Protein AF-A0A2S6HU72-F1 (afdb_monomer_lite)

pLDDT: mean 83.45, std 20.16, range [29.08, 98.81]

Radius of gyration: 20.87 Å; chains: 1; bounding box: 60×44×61 Å

Organism: NCBI:txid384636

InterPro domains:
  IPR008258 Transglycosylase SLT domain 1 [PF01464] (114-164)
  IPR023346 Lysozyme-like domain superfamily [SSF53955] (95-165)

Secondary structure (DSSP, 8-state):
----------------PEEE--SSEEE--TTS-PEEE-TTEE--EEEEEEEEEPTT--SEEEEEEETTTEEEEEEGGGEEEPPPP-SS---SS-GGGSTT--HHHHHHHHHHHHHHT--HHHHHHHHHHHHTT-TTPBPTTS-S-BTTTTB-HHHHHHTTS-HHHHHHS-HHHHHHHHHHHHGGGBTTB-SHHHHHHHHH-GGGTT--TT-EEEETTSHHHHHHGGG-SS-SSEEEHHHHHHHHHGGGGGG-

Structure (mmCIF, N/CA/C/O backbone):
data_AF-A0A2S6HU72-F1
#
_entry.id   AF-A0A2S6HU72-F1
#
loop_
_atom_site.group_PDB
_atom_site.id
_atom_site.type_symbol
_atom_site.label_atom_id
_atom_site.label_alt_id
_atom_site.label_comp_id
_atom_site.label_asym_id
_atom_site.label_entity_id
_atom_site.label_seq_id
_atom_site.pdbx_PDB_ins_code
_atom_site.Cartn_x
_atom_site.Cartn_y
_atom_site.Cartn_z
_atom_site.occupancy
_atom_site.B_iso_or_equiv
_atom_site.auth_seq_id
_atom_site.auth_comp_id
_atom_site.auth_asym_id
_atom_site.auth_atom_id
_atom_site.pdbx_PDB_model_num
ATOM 1 N N . MET A 1 1 ? 42.369 -4.720 -34.434 1.00 34.03 1 MET A N 1
ATOM 2 C CA . MET A 1 1 ? 41.999 -3.299 -34.530 1.00 34.03 1 MET A CA 1
ATOM 3 C C . MET A 1 1 ? 40.647 -3.154 -33.878 1.00 34.03 1 MET A C 1
ATOM 5 O O . MET A 1 1 ? 39.729 -3.876 -34.246 1.00 34.03 1 MET A O 1
ATOM 9 N N . ALA A 1 2 ? 40.613 -2.351 -32.820 1.00 37.81 2 ALA A N 1
ATOM 10 C CA . ALA A 1 2 ? 39.384 -1.779 -32.304 1.00 37.81 2 ALA A CA 1
ATOM 11 C C . ALA A 1 2 ? 38.791 -0.814 -33.350 1.00 37.81 2 ALA A C 1
ATOM 13 O O . ALA A 1 2 ? 39.457 -0.522 -34.343 1.00 37.81 2 ALA A O 1
ATOM 14 N N . ASP A 1 3 ? 37.579 -0.349 -33.054 1.00 31.66 3 ASP A N 1
ATOM 15 C CA . ASP A 1 3 ? 36.864 0.781 -33.667 1.00 31.66 3 ASP A CA 1
ATOM 16 C C . ASP A 1 3 ? 35.799 0.399 -34.706 1.00 31.66 3 ASP A C 1
ATOM 18 O O . ASP A 1 3 ? 36.066 0.110 -35.867 1.00 31.66 3 ASP A O 1
ATOM 22 N N . ASP A 1 4 ? 34.553 0.301 -34.228 1.00 29.08 4 ASP A N 1
ATOM 23 C CA . ASP A 1 4 ? 33.589 1.403 -34.385 1.00 29.08 4 ASP A CA 1
ATOM 24 C C . ASP A 1 4 ? 32.272 1.042 -33.673 1.00 29.08 4 ASP A C 1
ATOM 26 O O . ASP A 1 4 ? 31.300 0.566 -34.266 1.00 29.08 4 ASP A O 1
ATOM 30 N N . ILE A 1 5 ? 32.224 1.265 -32.355 1.00 32.22 5 ILE A N 1
ATOM 31 C CA . ILE A 1 5 ? 30.944 1.379 -31.649 1.00 32.22 5 ILE A CA 1
ATOM 32 C C . ILE A 1 5 ? 30.496 2.820 -31.864 1.00 32.22 5 ILE A C 1
ATOM 34 O O . ILE A 1 5 ? 30.932 3.725 -31.160 1.00 32.22 5 ILE A O 1
ATOM 38 N N . LYS A 1 6 ? 29.649 3.035 -32.873 1.00 32.72 6 LYS A N 1
ATOM 39 C CA . LYS A 1 6 ? 28.929 4.299 -33.020 1.00 32.72 6 LYS A CA 1
ATOM 40 C C . LYS A 1 6 ? 28.108 4.538 -31.757 1.00 32.72 6 LYS A C 1
ATOM 42 O O . LYS A 1 6 ? 27.210 3.751 -31.453 1.00 32.72 6 LYS A O 1
ATOM 47 N N . ASP A 1 7 ? 28.430 5.627 -31.066 1.00 34.69 7 ASP A N 1
ATOM 48 C CA . ASP A 1 7 ? 27.612 6.246 -30.029 1.00 34.69 7 ASP A CA 1
ATOM 49 C C . ASP A 1 7 ? 26.167 6.347 -30.517 1.00 34.69 7 ASP A C 1
ATOM 51 O O . ASP A 1 7 ? 25.827 7.151 -31.389 1.00 34.69 7 ASP A O 1
ATOM 55 N N . TYR A 1 8 ? 25.304 5.497 -29.968 1.00 33.56 8 TYR A N 1
ATOM 56 C CA . TYR A 1 8 ? 23.875 5.626 -30.179 1.00 33.56 8 TYR A CA 1
ATOM 57 C C . TYR A 1 8 ? 23.366 6.639 -29.157 1.00 33.56 8 TYR A C 1
ATOM 59 O O . TYR A 1 8 ? 23.117 6.299 -28.000 1.00 33.56 8 TYR A O 1
ATOM 67 N N . GLN A 1 9 ? 23.262 7.901 -29.581 1.00 29.53 9 GLN A N 1
ATOM 68 C CA . GLN A 1 9 ? 22.589 8.937 -28.806 1.00 29.53 9 GLN A CA 1
ATOM 69 C C . GLN A 1 9 ? 21.163 8.473 -28.480 1.00 29.53 9 GLN A C 1
ATOM 71 O O . GLN A 1 9 ? 20.347 8.219 -29.368 1.00 29.53 9 GLN A O 1
ATOM 76 N N . MET A 1 10 ? 20.902 8.309 -27.183 1.00 33.44 10 MET A N 1
ATOM 77 C CA . MET A 1 10 ? 19.608 7.935 -26.620 1.00 33.44 10 MET A CA 1
ATOM 78 C C . MET A 1 10 ? 18.594 9.042 -26.910 1.00 33.44 10 MET A C 1
ATOM 80 O O . MET A 1 10 ? 18.654 10.109 -26.311 1.00 33.44 10 MET A O 1
ATOM 84 N N . SER A 1 11 ? 17.666 8.787 -27.831 1.00 34.78 11 SER A N 1
ATOM 85 C CA . SER A 1 11 ? 16.526 9.666 -28.076 1.00 34.78 11 SER A CA 1
ATOM 86 C C . SER A 1 11 ? 15.474 9.508 -26.974 1.00 34.78 11 SER A C 1
ATOM 88 O O . SER A 1 11 ? 15.052 8.390 -26.671 1.00 34.78 11 SER A O 1
ATOM 90 N N . ASP A 1 12 ? 15.042 10.646 -26.441 1.00 35.06 12 ASP A N 1
ATOM 91 C CA . ASP A 1 12 ? 14.053 10.876 -25.387 1.00 35.06 12 ASP A CA 1
ATOM 92 C C . ASP A 1 12 ? 12.671 10.236 -25.633 1.00 35.06 12 ASP A C 1
ATOM 94 O O . ASP A 1 12 ? 11.747 10.879 -26.133 1.00 35.06 12 ASP A O 1
ATOM 98 N N . ALA A 1 13 ? 12.482 8.978 -25.228 1.00 32.84 13 ALA A N 1
ATOM 99 C CA . ALA A 1 13 ? 11.163 8.348 -25.206 1.00 32.84 13 ALA A CA 1
ATOM 100 C C . ALA A 1 13 ? 10.926 7.594 -23.889 1.00 32.84 13 ALA A C 1
ATOM 102 O O . ALA A 1 13 ? 11.557 6.583 -23.598 1.00 32.84 13 ALA A O 1
ATOM 103 N N . ILE A 1 14 ? 10.013 8.176 -23.109 1.00 35.16 14 ILE A N 1
ATOM 104 C CA . ILE A 1 14 ? 9.272 7.700 -21.932 1.00 35.16 14 ILE A CA 1
ATOM 105 C C . ILE A 1 14 ? 9.538 6.228 -21.561 1.00 35.16 14 ILE A C 1
ATOM 107 O O . ILE A 1 14 ? 9.173 5.287 -22.263 1.00 35.16 14 ILE A O 1
ATOM 111 N N . TRP A 1 15 ? 10.191 6.074 -20.412 1.00 41.81 15 TRP A N 1
ATOM 112 C CA . TRP A 1 15 ? 10.820 4.856 -19.919 1.00 41.81 15 TRP A CA 1
ATOM 113 C C . TRP A 1 15 ? 9.821 3.918 -19.230 1.00 41.81 15 TRP A C 1
ATOM 115 O O . TRP A 1 15 ? 9.322 4.234 -18.151 1.00 41.81 15 TRP A O 1
ATOM 125 N N . ASN A 1 16 ? 9.583 2.730 -19.794 1.00 38.28 16 ASN A N 1
ATOM 126 C CA . ASN A 1 16 ? 8.860 1.672 -19.086 1.00 38.28 16 ASN A CA 1
ATOM 127 C C . ASN A 1 16 ? 9.786 1.023 -18.051 1.00 38.28 16 ASN A C 1
ATOM 129 O O . ASN A 1 16 ? 10.754 0.342 -18.385 1.00 38.28 16 ASN A O 1
ATOM 133 N N . LEU A 1 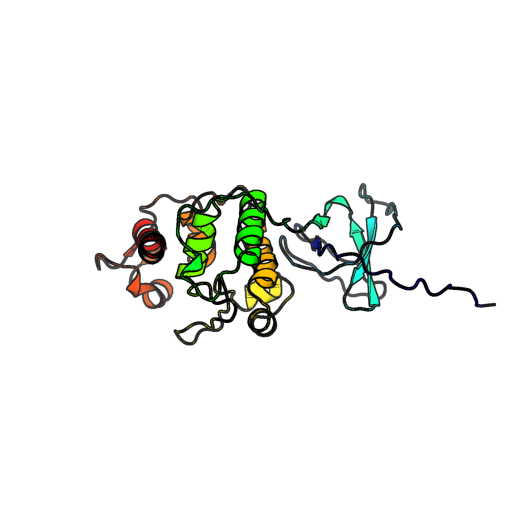17 ? 9.481 1.267 -16.781 1.00 42.44 17 LEU A N 1
ATOM 134 C CA . LEU A 1 17 ? 10.031 0.547 -15.643 1.00 42.44 17 LEU A CA 1
ATOM 135 C C . LEU A 1 17 ? 9.343 -0.832 -15.586 1.00 42.44 17 LEU A C 1
ATOM 137 O O . LEU A 1 17 ? 8.120 -0.911 -15.537 1.00 42.44 17 LEU A O 1
ATOM 141 N N . TYR A 1 18 ? 10.125 -1.911 -15.655 1.00 45.81 18 TYR A N 1
ATOM 142 C CA . TYR A 1 18 ? 9.627 -3.286 -15.549 1.00 45.81 18 TYR A CA 1
ATOM 143 C C . TYR A 1 18 ? 9.791 -3.795 -14.120 1.00 45.81 18 TYR A C 1
ATOM 145 O O . TYR A 1 18 ? 10.759 -3.461 -13.434 1.00 45.81 18 TYR A O 1
ATOM 153 N N . ILE A 1 19 ? 8.857 -4.624 -13.670 1.00 47.56 19 ILE A N 1
ATOM 154 C CA . ILE A 1 19 ? 8.984 -5.338 -12.399 1.00 47.56 19 ILE A CA 1
ATOM 155 C C . ILE A 1 19 ? 9.545 -6.718 -12.693 1.00 47.56 19 ILE A C 1
ATOM 157 O O . ILE A 1 19 ? 9.064 -7.427 -13.576 1.00 47.56 19 ILE A O 1
ATOM 161 N N . TYR A 1 20 ? 10.5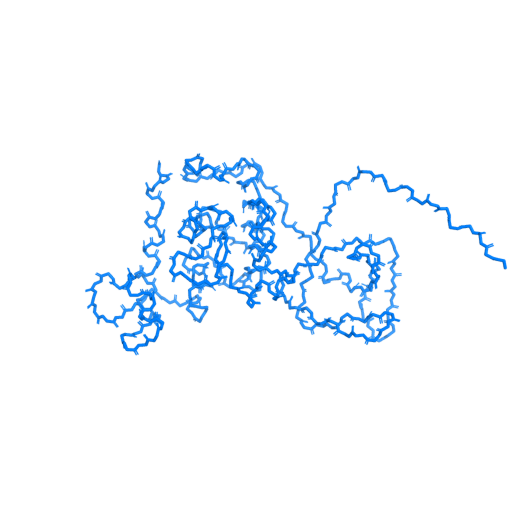73 -7.098 -11.933 1.00 51.47 20 TYR A N 1
ATOM 162 C CA . TYR A 1 20 ? 11.087 -8.456 -11.948 1.00 51.47 20 TYR A CA 1
ATOM 163 C C . TYR A 1 20 ? 10.212 -9.295 -11.025 1.00 51.47 20 TYR A C 1
ATOM 165 O O . TYR A 1 20 ? 10.306 -9.238 -9.797 1.00 51.47 20 TYR A O 1
ATOM 173 N N . ILE A 1 21 ? 9.315 -10.063 -11.623 1.00 46.28 21 ILE A N 1
ATOM 174 C CA . ILE A 1 21 ? 8.363 -10.878 -10.888 1.00 46.28 21 ILE A CA 1
ATOM 175 C C . ILE A 1 21 ? 8.814 -12.323 -11.022 1.00 46.28 21 ILE A C 1
ATOM 177 O O . ILE A 1 21 ? 8.411 -13.021 -11.943 1.00 46.28 21 ILE A O 1
ATOM 181 N N . MET A 1 22 ? 9.640 -12.788 -10.083 1.00 48.47 22 MET A N 1
ATOM 182 C CA . MET A 1 22 ? 9.996 -14.205 -10.018 1.00 48.47 22 MET A CA 1
ATOM 183 C C . MET A 1 22 ? 9.575 -14.870 -8.724 1.00 48.47 22 MET A C 1
ATOM 185 O O . MET A 1 22 ? 9.871 -14.406 -7.626 1.00 48.47 22 MET A O 1
ATOM 189 N N . GLU A 1 23 ? 9.011 -16.066 -8.862 1.00 40.22 23 GLU A N 1
ATOM 190 C CA . GLU A 1 23 ? 9.332 -17.130 -7.922 1.00 40.22 23 GLU A CA 1
ATOM 191 C C . GLU A 1 23 ? 10.831 -17.435 -8.051 1.00 40.22 23 GLU A C 1
ATOM 193 O O . GLU A 1 23 ? 11.278 -18.042 -9.019 1.00 40.22 23 GLU A O 1
ATOM 198 N N . LYS A 1 24 ? 11.613 -16.917 -7.097 1.00 36.47 24 LYS A N 1
ATOM 199 C CA . LYS A 1 24 ? 12.968 -17.341 -6.707 1.00 36.47 24 LYS A CA 1
ATOM 200 C C . LYS A 1 24 ? 13.828 -17.928 -7.850 1.00 36.47 24 LYS A C 1
ATOM 202 O O . LYS A 1 24 ? 14.045 -19.135 -7.894 1.00 36.47 24 LYS A O 1
ATOM 207 N N . ARG A 1 25 ? 14.378 -17.094 -8.746 1.00 47.69 25 ARG A N 1
ATOM 208 C CA . ARG A 1 25 ? 15.473 -17.514 -9.653 1.00 47.69 25 ARG A CA 1
ATOM 209 C C . ARG A 1 25 ? 16.573 -16.465 -9.787 1.00 47.69 25 ARG A C 1
ATOM 211 O O . ARG A 1 25 ? 16.334 -15.263 -9.661 1.00 47.69 25 ARG A O 1
ATOM 218 N N . GLU A 1 26 ? 17.779 -16.985 -9.993 1.00 47.03 26 GLU A N 1
ATOM 219 C CA . GLU A 1 26 ? 19.070 -16.302 -9.937 1.00 47.03 26 GLU A CA 1
ATOM 220 C C . GLU A 1 26 ? 19.334 -15.441 -11.181 1.00 47.03 26 GLU A C 1
ATOM 222 O O . GLU A 1 26 ? 19.202 -15.915 -12.308 1.00 47.03 26 GLU A O 1
ATOM 227 N N . LEU A 1 27 ? 19.784 -14.196 -10.991 1.00 49.97 27 LEU A N 1
ATOM 228 C CA . LEU A 1 27 ? 20.460 -13.455 -12.058 1.00 49.97 27 LEU A CA 1
ATOM 229 C C . LEU A 1 27 ? 21.942 -13.840 -12.095 1.00 49.97 27 LEU A C 1
ATOM 231 O O . LEU A 1 27 ? 22.668 -13.580 -11.134 1.00 49.97 27 LEU A O 1
ATOM 235 N N . THR A 1 28 ? 22.427 -14.374 -13.216 1.00 42.44 28 THR A N 1
ATOM 236 C CA . THR A 1 28 ? 23.865 -14.594 -13.429 1.00 42.44 28 THR A CA 1
ATOM 237 C C . THR A 1 28 ? 24.541 -13.307 -13.911 1.00 42.44 28 THR A C 1
ATOM 239 O O . THR A 1 28 ? 24.290 -12.841 -15.026 1.00 42.44 28 THR A O 1
ATOM 242 N N . LYS A 1 29 ? 25.431 -12.729 -13.094 1.00 43.81 29 LYS A N 1
ATOM 243 C CA . LYS A 1 29 ? 26.343 -11.652 -13.524 1.00 43.81 29 LYS A CA 1
ATOM 244 C C . LYS A 1 29 ? 27.476 -12.213 -14.385 1.00 43.81 29 LYS A C 1
ATOM 246 O O . LYS A 1 29 ? 27.969 -13.303 -14.122 1.00 43.81 29 LYS A O 1
ATOM 251 N N . LYS A 1 30 ? 28.027 -11.386 -15.283 1.00 38.72 30 LYS A N 1
ATOM 252 C CA . LYS A 1 30 ? 29.302 -11.653 -15.986 1.00 38.72 30 LYS A CA 1
ATOM 253 C C . LYS A 1 30 ? 30.534 -11.713 -15.047 1.00 38.72 30 LYS A C 1
ATOM 255 O O . LYS A 1 30 ? 31.635 -11.852 -15.545 1.00 38.72 30 LYS A O 1
ATOM 260 N N . ASN A 1 31 ? 30.360 -11.615 -13.719 1.00 36.72 31 ASN A N 1
ATOM 261 C CA . ASN A 1 31 ? 31.400 -11.724 -12.681 1.00 36.72 31 ASN A CA 1
ATOM 262 C C . ASN A 1 31 ? 30.802 -12.190 -11.322 1.00 36.72 31 ASN A C 1
ATOM 264 O O . ASN A 1 31 ? 30.728 -11.418 -10.367 1.00 36.72 31 ASN A O 1
ATOM 268 N N . ASN A 1 32 ? 30.327 -13.441 -11.255 1.00 40.59 32 ASN A N 1
ATOM 269 C CA . ASN A 1 32 ? 30.131 -14.255 -10.035 1.00 40.59 32 ASN A CA 1
ATOM 270 C C . ASN A 1 32 ? 29.538 -13.589 -8.769 1.00 40.59 32 ASN A C 1
ATOM 272 O O . ASN A 1 32 ? 30.148 -13.633 -7.703 1.00 40.59 32 ASN A O 1
ATOM 276 N N . ARG A 1 33 ? 28.298 -13.076 -8.837 1.00 43.44 33 ARG A N 1
ATOM 277 C CA . ARG A 1 33 ? 27.365 -13.061 -7.683 1.00 43.44 33 ARG A CA 1
ATOM 278 C C . ARG A 1 33 ? 25.923 -13.211 -8.175 1.00 43.44 33 ARG A C 1
ATOM 280 O O . ARG A 1 33 ? 25.436 -12.318 -8.870 1.00 43.44 33 ARG A O 1
ATOM 287 N N . ASN A 1 34 ? 25.263 -14.305 -7.798 1.00 49.72 34 ASN A N 1
ATOM 288 C CA . ASN A 1 34 ? 23.837 -14.527 -8.041 1.00 49.72 34 ASN A CA 1
ATOM 289 C C . ASN A 1 34 ? 23.030 -13.606 -7.115 1.00 49.72 34 ASN A C 1
ATOM 291 O O . ASN A 1 34 ? 23.130 -13.726 -5.896 1.00 49.72 34 ASN A O 1
ATOM 295 N N . LYS A 1 35 ? 22.252 -12.667 -7.670 1.00 53.81 35 LYS A N 1
ATOM 296 C CA . LYS A 1 35 ? 21.242 -11.925 -6.893 1.00 53.81 35 LYS A CA 1
ATOM 297 C C . LYS A 1 35 ? 19.896 -12.603 -7.128 1.00 53.81 35 LYS A C 1
ATOM 299 O O . LYS A 1 35 ? 19.476 -12.750 -8.275 1.00 53.81 35 LYS A O 1
ATOM 304 N N . VAL A 1 36 ? 19.265 -13.061 -6.051 1.00 55.16 36 VAL A N 1
ATOM 305 C CA . VAL A 1 36 ? 17.919 -13.642 -6.074 1.00 55.16 36 VAL A CA 1
ATOM 306 C C . VAL A 1 36 ? 16.946 -12.530 -5.720 1.00 55.16 36 VAL A C 1
ATOM 308 O O . VAL A 1 36 ? 17.078 -11.912 -4.668 1.00 55.16 36 VAL A O 1
ATOM 311 N N . PHE A 1 37 ? 15.988 -12.273 -6.600 1.00 60.28 37 PHE A N 1
ATOM 312 C CA . PHE A 1 37 ? 14.889 -11.354 -6.329 1.00 60.28 37 PHE A CA 1
ATOM 313 C C . PHE A 1 37 ? 13.621 -12.149 -6.038 1.00 60.28 37 PHE A C 1
ATOM 315 O O . PHE A 1 37 ? 13.432 -13.252 -6.564 1.00 60.28 37 PHE A O 1
ATOM 322 N N . ILE A 1 38 ? 12.767 -11.584 -5.190 1.00 66.00 38 ILE A N 1
ATOM 323 C CA . ILE A 1 38 ? 11.465 -12.161 -4.874 1.00 66.00 38 ILE A CA 1
ATOM 324 C C . ILE A 1 38 ? 10.383 -11.629 -5.819 1.00 66.00 38 ILE A C 1
ATOM 326 O O . ILE A 1 38 ? 10.572 -10.634 -6.523 1.00 66.00 38 ILE A O 1
ATOM 330 N N . LYS A 1 39 ? 9.218 -12.277 -5.806 1.00 73.69 39 LYS A N 1
ATOM 331 C CA . LYS A 1 39 ? 8.043 -11.843 -6.560 1.00 73.69 39 LYS A CA 1
ATOM 332 C C . LYS A 1 39 ? 7.657 -10.426 -6.120 1.00 73.69 39 LYS A C 1
ATOM 334 O O . LYS A 1 39 ? 7.482 -10.197 -4.928 1.00 73.69 39 LYS A O 1
ATOM 339 N N . GLY A 1 40 ? 7.509 -9.508 -7.076 1.00 74.31 40 GLY A N 1
ATOM 340 C CA . GLY A 1 40 ? 7.143 -8.110 -6.817 1.00 74.31 40 GLY A CA 1
ATOM 341 C C . GLY A 1 40 ? 8.322 -7.147 -6.634 1.00 74.31 40 GLY A C 1
ATOM 342 O O . GLY A 1 40 ? 8.092 -5.947 -6.509 1.00 74.31 40 GLY A O 1
ATOM 343 N N . ALA A 1 41 ? 9.569 -7.633 -6.653 1.00 78.50 41 ALA A N 1
ATOM 344 C CA . ALA A 1 41 ? 10.742 -6.769 -6.575 1.00 78.50 41 ALA A CA 1
ATOM 345 C C . ALA A 1 41 ? 10.839 -5.819 -7.781 1.00 78.50 41 ALA A C 1
ATOM 347 O O . ALA A 1 41 ? 10.706 -6.228 -8.939 1.00 78.50 41 ALA A O 1
ATOM 348 N N . ILE A 1 42 ? 11.124 -4.542 -7.518 1.00 77.12 42 ILE A N 1
ATOM 349 C CA . ILE A 1 42 ? 11.237 -3.524 -8.562 1.00 77.12 42 ILE A CA 1
ATOM 350 C C . ILE A 1 42 ? 12.700 -3.426 -9.002 1.00 77.12 42 ILE A C 1
ATOM 352 O O . ILE A 1 42 ? 13.576 -3.032 -8.229 1.00 77.12 42 ILE A O 1
ATOM 356 N N . VAL A 1 43 ? 12.985 -3.750 -10.263 1.00 72.56 43 VAL A N 1
ATOM 357 C CA . VAL A 1 43 ? 14.314 -3.541 -10.851 1.00 72.56 43 VAL A CA 1
ATOM 358 C C . VAL A 1 43 ? 14.149 -2.665 -12.076 1.00 72.56 43 VAL A C 1
ATOM 360 O O . VAL A 1 43 ? 13.594 -3.092 -13.082 1.00 72.56 43 VAL A O 1
ATOM 363 N N . LYS A 1 44 ? 14.648 -1.429 -12.005 1.00 70.06 44 LYS A N 1
ATOM 364 C CA . LYS A 1 44 ? 14.626 -0.531 -13.161 1.00 70.06 44 LYS A CA 1
ATOM 365 C C . LYS A 1 44 ? 15.594 -1.068 -14.212 1.00 70.06 44 LYS A C 1
ATOM 367 O O . LYS A 1 44 ? 16.806 -1.007 -14.020 1.00 70.06 44 LYS A O 1
ATOM 372 N N . VAL A 1 45 ? 15.053 -1.632 -15.289 1.00 70.19 45 VAL A N 1
ATOM 373 C CA . VAL A 1 45 ? 15.838 -2.227 -16.372 1.00 70.19 45 VAL A CA 1
ATOM 374 C C . VAL A 1 45 ? 15.482 -1.622 -17.728 1.00 70.19 45 VAL A C 1
ATOM 376 O O . VAL A 1 45 ? 14.327 -1.302 -17.992 1.00 70.19 45 VAL A O 1
ATOM 379 N N . HIS A 1 46 ? 16.476 -1.525 -18.607 1.00 70.88 46 HIS A N 1
ATOM 380 C CA . HIS A 1 46 ? 16.330 -1.133 -20.004 1.00 70.88 46 HIS A CA 1
ATOM 381 C C . HIS A 1 46 ? 16.525 -2.363 -20.894 1.00 70.88 46 HIS A C 1
ATOM 383 O O . HIS A 1 46 ? 17.664 -2.812 -21.066 1.00 70.88 46 HIS A O 1
ATOM 389 N N . PRO A 1 47 ? 15.451 -2.951 -21.440 1.00 72.69 47 PRO A N 1
ATOM 390 C CA . PRO A 1 47 ? 15.579 -4.075 -22.353 1.00 72.69 47 PRO A CA 1
ATOM 391 C C . PRO A 1 47 ? 16.197 -3.638 -23.686 1.00 72.69 47 PRO A C 1
ATOM 393 O O . PRO A 1 47 ? 15.860 -2.598 -24.246 1.00 72.69 47 PRO A O 1
ATOM 396 N N . SER A 1 48 ? 17.104 -4.456 -24.212 1.00 77.38 48 SER A N 1
ATOM 397 C CA . SER A 1 48 ? 17.657 -4.305 -25.561 1.00 77.38 48 SER A CA 1
ATOM 398 C C . SER A 1 48 ? 16.842 -5.099 -26.590 1.00 77.38 48 SER A C 1
ATOM 400 O O . SER A 1 48 ? 15.999 -5.919 -26.236 1.00 77.38 48 SER A O 1
ATOM 402 N N . LYS A 1 49 ? 17.140 -4.922 -27.884 1.00 78.12 49 LYS A N 1
ATOM 403 C CA . LYS A 1 49 ? 16.595 -5.783 -28.953 1.00 78.12 49 LYS A CA 1
ATOM 404 C C . LYS A 1 49 ? 17.276 -7.159 -29.027 1.00 78.12 49 LYS A C 1
ATOM 406 O O . LYS A 1 49 ? 16.851 -8.005 -29.810 1.00 78.12 49 LYS A O 1
ATOM 411 N N . GLU A 1 50 ? 18.342 -7.388 -28.259 1.00 78.25 50 GLU A N 1
ATOM 412 C CA . GLU A 1 50 ? 19.095 -8.641 -28.294 1.00 78.25 50 GLU A CA 1
ATOM 413 C C . GLU A 1 50 ? 18.359 -9.745 -27.522 1.00 78.25 50 GLU A C 1
ATOM 415 O O . GLU A 1 50 ? 18.127 -9.637 -26.314 1.00 78.25 50 GLU A O 1
ATOM 420 N N . LEU A 1 51 ? 18.052 -10.838 -28.226 1.00 80.69 51 LEU A N 1
ATOM 421 C CA . LEU A 1 51 ? 17.427 -12.042 -27.683 1.00 80.69 51 LEU A CA 1
ATOM 422 C C . LEU A 1 51 ? 18.383 -13.233 -27.792 1.00 80.69 51 LEU A C 1
ATOM 424 O O . LEU A 1 51 ? 19.121 -13.357 -28.771 1.00 80.69 51 LEU A O 1
ATOM 428 N N . LYS A 1 52 ? 18.352 -14.137 -26.810 1.00 81.31 52 LYS A N 1
ATOM 429 C CA . LYS A 1 52 ? 19.115 -15.391 -26.827 1.00 81.31 52 LYS A CA 1
ATOM 430 C C . LYS A 1 52 ? 18.274 -16.560 -26.339 1.00 81.31 52 LYS A C 1
ATOM 432 O O . LYS A 1 52 ? 17.509 -16.432 -25.390 1.00 81.31 52 LYS A O 1
ATOM 437 N N . LYS A 1 53 ? 18.475 -17.723 -26.958 1.00 73.81 53 LYS A N 1
ATOM 438 C CA . LYS A 1 53 ? 18.095 -19.010 -26.370 1.00 73.81 53 LYS A CA 1
ATOM 439 C C . LYS A 1 53 ? 19.264 -19.501 -25.523 1.00 73.81 53 LYS A C 1
ATOM 441 O O . LYS A 1 53 ? 20.396 -19.529 -26.007 1.00 73.81 53 LYS A O 1
ATOM 446 N N . VAL A 1 54 ? 19.002 -19.836 -24.266 1.00 66.50 54 VAL A N 1
ATOM 447 C CA . VAL A 1 54 ? 20.015 -20.384 -23.357 1.00 66.50 54 VAL A CA 1
ATOM 448 C C . VAL A 1 54 ? 19.920 -21.904 -23.411 1.00 66.50 54 VAL A C 1
ATOM 450 O O . VAL A 1 54 ? 18.833 -22.462 -23.309 1.00 66.50 54 VAL A O 1
ATOM 453 N N . ASN A 1 55 ? 21.051 -22.580 -23.609 1.00 57.47 55 ASN A N 1
ATOM 454 C CA . ASN A 1 55 ? 21.071 -24.037 -23.688 1.00 57.47 55 ASN A CA 1
ATOM 455 C C . ASN A 1 55 ? 20.624 -24.644 -22.343 1.00 57.47 55 ASN A C 1
ATOM 457 O O . ASN A 1 55 ? 21.134 -24.243 -21.299 1.00 57.47 55 ASN A O 1
ATOM 461 N N . GLY A 1 56 ? 19.666 -25.574 -22.369 1.00 65.56 56 GLY A N 1
ATOM 462 C CA . GLY A 1 56 ? 19.034 -26.120 -21.159 1.00 65.56 56 GLY A CA 1
ATOM 463 C C . GLY A 1 56 ? 17.904 -25.264 -20.565 1.00 65.56 56 GLY A C 1
ATOM 464 O O . GLY A 1 56 ? 17.467 -25.537 -19.451 1.00 65.56 56 GLY A O 1
ATOM 465 N N . SER A 1 57 ? 17.427 -24.237 -21.276 1.00 67.81 57 SER A N 1
ATOM 466 C CA . SER A 1 57 ? 16.270 -23.422 -20.893 1.00 67.81 57 SER A CA 1
ATOM 467 C C . SER A 1 57 ? 15.297 -23.307 -22.067 1.00 67.81 57 SER A C 1
ATOM 469 O O . SER A 1 57 ? 15.702 -22.980 -23.182 1.00 67.81 57 SER A O 1
ATOM 471 N N . ASP A 1 58 ? 14.008 -23.520 -21.801 1.00 76.75 58 ASP A N 1
ATOM 472 C CA . ASP A 1 58 ? 12.935 -23.331 -22.792 1.00 76.75 58 ASP A CA 1
ATOM 473 C C . ASP A 1 58 ? 12.573 -21.846 -23.004 1.00 76.75 58 ASP A C 1
ATOM 475 O O . ASP A 1 58 ? 11.773 -21.495 -23.872 1.00 76.75 58 ASP A O 1
ATOM 479 N N . SER A 1 59 ? 13.186 -20.958 -22.220 1.00 73.56 59 SER A N 1
ATOM 480 C CA . SER A 1 59 ? 12.908 -19.527 -22.174 1.00 73.56 59 SER A CA 1
ATOM 481 C C . SER A 1 59 ? 13.652 -18.751 -23.260 1.00 73.56 59 SER A C 1
ATOM 483 O O . SER A 1 59 ? 14.801 -19.045 -23.611 1.00 73.56 59 SER A O 1
ATOM 485 N N . ILE A 1 60 ? 13.033 -17.672 -23.739 1.00 77.12 60 ILE A N 1
ATOM 486 C CA . ILE A 1 60 ? 13.725 -16.654 -24.535 1.00 77.12 60 ILE A CA 1
ATOM 487 C C . ILE A 1 60 ? 14.288 -15.628 -23.565 1.00 77.12 60 ILE A C 1
ATOM 489 O O . ILE A 1 60 ? 13.539 -15.010 -22.823 1.00 77.12 60 ILE A O 1
ATOM 493 N N . TRP A 1 61 ? 15.594 -15.400 -23.595 1.00 78.00 61 TRP A N 1
ATOM 494 C CA . TRP A 1 61 ? 16.249 -14.432 -22.727 1.00 78.00 61 TRP A CA 1
ATOM 495 C C . TRP A 1 61 ? 16.460 -13.113 -23.460 1.00 78.00 61 TRP A C 1
ATOM 497 O O . TRP A 1 61 ? 16.862 -13.099 -24.623 1.00 78.00 61 TRP A O 1
ATOM 507 N N . ILE A 1 62 ? 16.227 -12.006 -22.767 1.00 76.81 62 ILE A N 1
ATOM 508 C CA . ILE A 1 62 ? 16.466 -10.645 -23.236 1.00 76.81 62 ILE A CA 1
ATOM 509 C C . ILE A 1 62 ? 17.604 -10.021 -22.437 1.00 76.81 62 ILE A C 1
ATOM 511 O O . ILE A 1 62 ? 17.696 -10.178 -21.217 1.00 76.81 62 ILE A O 1
ATOM 515 N N . LYS A 1 63 ? 18.501 -9.321 -23.129 1.00 78.31 63 LYS A N 1
ATOM 516 C CA . LYS A 1 63 ? 19.551 -8.543 -22.471 1.00 78.31 63 LYS A CA 1
ATOM 517 C C . LYS A 1 63 ? 18.966 -7.243 -21.957 1.00 78.31 63 LYS A C 1
ATOM 519 O O . LYS A 1 63 ? 18.305 -6.530 -22.714 1.00 78.31 63 LYS A O 1
ATOM 524 N N . VAL A 1 64 ? 19.269 -6.926 -20.707 1.00 75.38 64 VAL A N 1
ATOM 525 C CA . VAL A 1 64 ? 18.828 -5.705 -20.044 1.00 75.38 64 VAL A CA 1
ATOM 526 C C . VAL A 1 64 ? 20.002 -4.924 -19.464 1.00 75.38 64 VAL A C 1
ATOM 528 O O . VAL A 1 64 ? 21.003 -5.517 -19.051 1.00 75.38 64 VAL A O 1
ATOM 531 N N . PHE A 1 65 ? 19.853 -3.604 -19.398 1.00 76.44 65 PHE A N 1
ATOM 532 C CA . PHE A 1 65 ? 20.767 -2.702 -18.700 1.00 76.44 65 PHE A CA 1
ATOM 533 C C . PHE A 1 65 ? 20.124 -2.188 -17.415 1.00 76.44 65 PHE A C 1
ATOM 535 O O . PHE A 1 65 ? 18.937 -1.883 -17.415 1.00 76.44 65 PHE A O 1
ATOM 542 N N . TYR A 1 66 ? 20.877 -2.088 -16.327 1.00 71.12 66 TYR A N 1
ATOM 543 C CA . TYR A 1 66 ? 20.361 -1.634 -15.034 1.00 71.12 66 TYR A CA 1
ATOM 544 C C . TYR A 1 66 ? 21.456 -0.937 -14.219 1.00 71.12 66 TYR A C 1
ATOM 546 O O . TYR A 1 66 ? 22.641 -1.091 -14.516 1.00 71.12 66 TYR A O 1
ATOM 554 N N . ASP A 1 67 ? 21.071 -0.151 -13.211 1.00 66.06 67 ASP A N 1
ATOM 555 C CA . ASP A 1 67 ? 21.986 0.623 -12.353 1.00 66.06 67 ASP A CA 1
ATOM 556 C C . ASP A 1 67 ? 23.070 1.387 -13.154 1.00 66.06 67 ASP A C 1
ATOM 558 O O . ASP A 1 67 ? 24.266 1.308 -12.871 1.00 66.06 67 ASP A O 1
ATOM 562 N N . GLY A 1 68 ? 22.656 2.083 -14.218 1.00 67.38 68 GLY A N 1
ATOM 563 C CA . GLY A 1 68 ? 23.515 2.913 -15.070 1.00 67.38 68 GLY A CA 1
ATOM 564 C C . GLY A 1 68 ? 24.309 2.152 -16.137 1.00 67.38 68 GLY A C 1
ATOM 565 O O . GLY A 1 68 ? 24.252 2.523 -17.305 1.00 67.38 68 GLY A O 1
ATOM 566 N N . SER A 1 69 ? 25.039 1.093 -15.776 1.00 69.38 69 SER A N 1
ATOM 567 C CA . SER A 1 69 ? 25.945 0.399 -16.715 1.00 69.38 69 SER A CA 1
ATOM 568 C C . SER A 1 69 ? 26.011 -1.122 -16.565 1.00 69.38 69 SER A C 1
ATOM 570 O O . SER A 1 69 ? 26.721 -1.788 -17.325 1.00 69.38 69 SER A O 1
ATOM 572 N N . ASN A 1 70 ? 25.269 -1.708 -15.622 1.00 69.69 70 ASN A N 1
ATOM 573 C CA . ASN A 1 70 ? 25.265 -3.155 -15.449 1.00 69.69 70 ASN A CA 1
ATOM 574 C C . ASN A 1 70 ? 24.431 -3.832 -16.539 1.00 69.69 70 ASN A C 1
ATOM 576 O O . ASN A 1 70 ? 23.418 -3.302 -16.985 1.00 69.69 70 ASN A O 1
ATOM 580 N N . ILE A 1 71 ? 24.845 -5.037 -16.938 1.00 73.12 71 ILE A N 1
ATOM 581 C CA . ILE A 1 71 ? 24.155 -5.858 -17.938 1.00 73.12 71 ILE A CA 1
ATOM 582 C C . ILE A 1 71 ? 23.738 -7.179 -17.296 1.00 73.12 71 ILE A C 1
ATOM 584 O O . ILE A 1 71 ? 24.554 -7.842 -16.649 1.00 73.12 71 ILE A O 1
ATOM 588 N N . ALA A 1 72 ? 22.496 -7.591 -17.534 1.00 72.12 72 ALA A N 1
ATOM 589 C CA . ALA A 1 72 ? 21.989 -8.918 -17.196 1.00 72.12 72 ALA A CA 1
ATOM 590 C C . ALA A 1 72 ? 21.238 -9.534 -18.385 1.00 72.12 72 ALA A C 1
ATOM 592 O O . ALA A 1 72 ? 20.825 -8.833 -19.308 1.00 72.12 72 ALA A O 1
ATOM 593 N N . TRP A 1 73 ? 21.064 -10.853 -18.356 1.00 73.62 73 TRP A N 1
ATOM 594 C CA . TRP A 1 73 ? 20.094 -11.551 -19.197 1.00 73.62 73 TRP A CA 1
ATOM 595 C C . TRP A 1 73 ? 18.937 -11.982 -18.309 1.00 73.62 73 TRP A C 1
ATOM 597 O O . TRP A 1 73 ? 19.168 -12.513 -17.224 1.00 73.62 73 TRP A O 1
ATOM 607 N N . ILE A 1 74 ? 17.711 -11.747 -18.766 1.00 73.19 74 ILE A N 1
ATOM 608 C CA . ILE A 1 74 ? 16.488 -12.084 -18.038 1.00 73.19 74 ILE A CA 1
ATOM 609 C C . ILE A 1 74 ? 15.581 -12.894 -18.960 1.00 73.19 74 ILE A C 1
ATOM 611 O O . ILE A 1 74 ? 15.464 -12.572 -20.140 1.00 73.19 74 ILE A O 1
ATOM 615 N N . ALA A 1 75 ? 14.953 -13.947 -18.443 1.00 73.25 75 ALA A N 1
ATOM 616 C CA . ALA A 1 75 ? 13.928 -14.676 -19.179 1.00 73.25 75 ALA A CA 1
ATOM 617 C C . ALA A 1 75 ? 12.748 -13.736 -19.492 1.00 73.25 75 ALA A C 1
ATOM 619 O O . ALA A 1 75 ? 12.218 -13.066 -18.611 1.00 73.25 75 ALA A O 1
ATOM 620 N N . LYS A 1 76 ? 12.365 -13.621 -20.762 1.00 74.12 76 LYS A N 1
ATOM 621 C CA . LYS A 1 76 ? 11.403 -12.620 -21.236 1.00 74.12 76 LYS A CA 1
ATOM 622 C C . LYS A 1 76 ? 10.040 -12.785 -20.568 1.00 74.12 76 LYS A C 1
ATOM 624 O O . LYS A 1 76 ? 9.396 -11.789 -20.274 1.00 74.12 76 LYS A O 1
ATOM 629 N N . GLU A 1 77 ? 9.623 -14.019 -20.313 1.00 72.38 77 GLU A N 1
ATOM 630 C CA . GLU A 1 77 ? 8.341 -14.344 -19.685 1.00 72.38 77 GLU A CA 1
ATOM 631 C C . GLU A 1 77 ? 8.226 -13.910 -18.217 1.00 72.38 77 GLU A C 1
ATOM 633 O O . GLU A 1 77 ? 7.154 -14.020 -17.634 1.00 72.38 77 GLU A O 1
ATOM 638 N N . VAL A 1 78 ? 9.318 -13.434 -17.613 1.00 64.44 78 VAL A N 1
ATOM 639 C CA . VAL A 1 78 ? 9.355 -13.011 -16.206 1.00 64.44 78 VAL A CA 1
ATOM 640 C C . VAL A 1 78 ? 9.320 -11.490 -16.043 1.00 64.44 78 VAL A C 1
ATOM 642 O O . VAL A 1 78 ? 9.343 -10.975 -14.923 1.00 64.44 78 VAL A O 1
ATOM 645 N N . LEU A 1 79 ? 9.336 -10.770 -17.169 1.00 68.69 79 LEU A N 1
ATOM 646 C CA . LEU A 1 79 ? 9.225 -9.322 -17.219 1.00 68.69 79 LEU A CA 1
ATOM 647 C C . LEU A 1 79 ? 7.759 -8.941 -17.357 1.00 68.69 79 LEU A C 1
ATOM 649 O O . LEU A 1 79 ? 7.106 -9.314 -18.328 1.00 68.69 79 LEU A O 1
ATOM 653 N N . GLU A 1 80 ? 7.289 -8.143 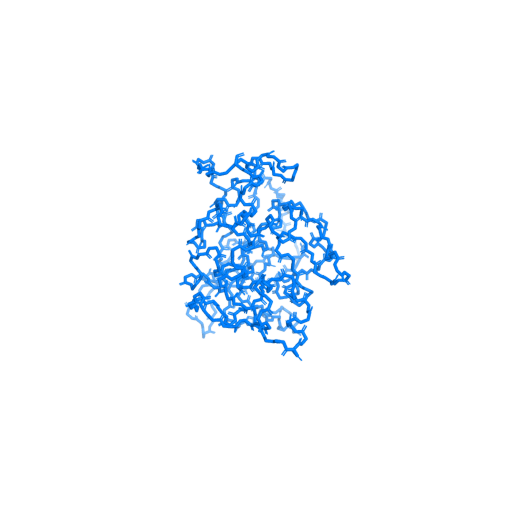-16.410 1.00 71.69 80 GLU A N 1
ATOM 654 C CA . GLU A 1 80 ? 5.956 -7.554 -16.435 1.00 71.69 80 GLU A CA 1
ATOM 655 C C . GLU A 1 80 ? 6.091 -6.036 -16.536 1.00 71.69 80 GLU A C 1
ATOM 657 O O . GLU A 1 80 ? 6.965 -5.425 -15.902 1.00 71.69 80 GLU A O 1
ATOM 662 N N . GLU A 1 81 ? 5.242 -5.422 -17.356 1.00 74.31 81 GLU A N 1
ATOM 663 C CA . GLU A 1 81 ? 5.140 -3.967 -17.408 1.00 74.31 81 GLU A CA 1
ATOM 664 C C . GLU A 1 81 ? 4.509 -3.442 -16.118 1.00 74.31 81 GLU A C 1
ATOM 666 O O . GLU A 1 81 ? 3.639 -4.072 -15.512 1.00 74.31 81 GLU A O 1
ATOM 671 N N . LEU A 1 82 ? 4.940 -2.257 -15.689 1.00 82.12 82 LEU A N 1
ATOM 672 C CA . LEU A 1 82 ? 4.235 -1.563 -14.626 1.00 82.12 82 LEU A CA 1
ATOM 673 C C . LEU A 1 82 ? 2.797 -1.221 -15.029 1.00 82.12 82 LEU A C 1
ATOM 675 O O . LEU A 1 82 ? 2.543 -0.912 -16.197 1.00 82.12 82 LEU A O 1
ATOM 679 N N . PRO A 1 83 ? 1.879 -1.134 -14.049 1.00 88.25 83 PRO A N 1
ATOM 680 C CA . PRO A 1 83 ? 0.524 -0.682 -14.306 1.00 88.25 83 PRO A CA 1
ATOM 681 C C . PRO A 1 83 ? 0.510 0.694 -14.964 1.00 88.25 83 PRO A C 1
ATOM 683 O O . PRO A 1 83 ? 1.095 1.657 -14.445 1.00 88.25 83 PRO A O 1
ATOM 686 N N . GLN A 1 84 ? -0.193 0.778 -16.088 1.00 89.69 84 GLN A N 1
ATOM 687 C CA . GLN A 1 84 ? -0.413 2.027 -16.802 1.00 89.69 84 GLN A CA 1
ATOM 688 C C . GLN A 1 84 ? -1.533 2.830 -16.125 1.00 89.69 84 GLN A C 1
ATOM 690 O O . GLN A 1 84 ? -2.509 2.233 -15.663 1.00 89.69 84 GLN A O 1
ATOM 695 N N . PRO A 1 85 ? -1.428 4.169 -16.043 1.00 95.00 85 PRO A N 1
ATOM 696 C CA . PRO A 1 85 ? -2.489 4.991 -15.473 1.00 95.00 85 PRO A CA 1
ATOM 697 C C . PRO A 1 85 ? -3.821 4.828 -16.219 1.00 95.00 85 PRO A C 1
ATOM 699 O O . PRO A 1 85 ? -3.854 4.757 -17.446 1.00 95.00 85 PRO A O 1
ATOM 702 N N . VAL A 1 86 ? -4.927 4.838 -15.476 1.00 97.88 86 VAL A N 1
ATOM 703 C CA . VAL A 1 86 ? -6.299 4.819 -16.009 1.00 97.88 86 VAL A CA 1
ATOM 704 C C . VAL A 1 86 ? -6.930 6.183 -15.747 1.00 97.88 86 VAL A C 1
ATOM 706 O O . VAL A 1 86 ? -6.984 6.622 -14.604 1.00 97.88 86 VAL A O 1
ATOM 709 N N . THR A 1 87 ? -7.366 6.887 -16.793 1.00 95.50 87 THR A N 1
ATOM 710 C CA . THR A 1 87 ? -7.727 8.318 -16.714 1.00 95.50 87 THR A CA 1
ATOM 711 C C . THR A 1 87 ? -9.225 8.597 -16.587 1.00 95.50 87 THR A C 1
ATOM 713 O O . THR A 1 87 ? -9.611 9.741 -16.339 1.00 95.50 87 THR A O 1
ATOM 716 N N . ASP A 1 88 ? -10.062 7.576 -16.755 1.00 93.25 88 ASP A N 1
ATOM 717 C CA . ASP A 1 88 ? -11.524 7.644 -16.817 1.00 93.25 88 ASP A CA 1
ATOM 718 C C . ASP A 1 88 ? -12.227 6.977 -15.620 1.00 93.25 88 ASP A C 1
ATOM 720 O O . ASP A 1 88 ? -13.459 6.971 -15.550 1.00 93.25 88 ASP A O 1
ATOM 724 N N . TYR A 1 89 ? -11.466 6.463 -14.646 1.00 97.31 89 TYR A N 1
ATOM 725 C CA . TYR A 1 89 ? -12.032 5.898 -13.422 1.00 97.31 89 TYR A CA 1
ATOM 726 C C . TYR A 1 89 ? -12.738 6.973 -12.580 1.00 97.31 89 TYR A C 1
ATOM 728 O O . TYR A 1 89 ? -12.207 8.061 -12.339 1.00 97.31 89 TYR A O 1
ATOM 736 N N . LYS A 1 90 ? -13.940 6.645 -12.093 1.00 97.56 90 LYS A N 1
ATOM 737 C CA . LYS A 1 90 ? -14.761 7.521 -11.251 1.00 97.56 90 LYS A CA 1
ATOM 738 C C . LYS A 1 90 ? -14.704 7.044 -9.804 1.00 97.56 90 LYS A C 1
ATOM 740 O O . LYS A 1 90 ? -15.330 6.048 -9.463 1.00 97.56 90 LYS A O 1
ATOM 745 N N . TYR A 1 91 ? -13.968 7.780 -8.978 1.00 98.25 91 TYR A N 1
ATOM 746 C CA . TYR A 1 91 ? -13.900 7.538 -7.538 1.00 98.25 91 TYR A CA 1
ATOM 747 C C . TYR A 1 91 ? -15.234 7.837 -6.859 1.00 98.25 91 TYR A C 1
ATOM 749 O O . TYR A 1 91 ? -15.909 8.807 -7.208 1.00 98.25 91 TYR A O 1
ATOM 757 N N . GLN A 1 92 ? -15.582 7.013 -5.873 1.00 98.12 92 GLN A N 1
ATOM 758 C CA . GLN A 1 92 ? -16.782 7.202 -5.058 1.00 98.12 92 GLN A CA 1
ATOM 759 C C . GLN A 1 92 ? -16.590 8.298 -4.003 1.00 98.12 92 GLN A C 1
ATOM 761 O O . GLN A 1 92 ? -17.551 8.976 -3.648 1.00 98.12 92 GLN A O 1
ATOM 766 N N . TYR A 1 93 ? -15.354 8.490 -3.530 1.00 98.38 93 TYR A N 1
ATOM 767 C CA . TYR A 1 93 ? -15.014 9.475 -2.502 1.00 98.38 93 TYR A CA 1
ATOM 768 C C . TYR A 1 93 ? -14.215 10.659 -3.070 1.00 98.38 93 TYR A C 1
ATOM 770 O O . TYR A 1 93 ? -13.444 10.540 -4.027 1.00 98.38 93 TYR A O 1
ATOM 778 N N . ASN A 1 94 ? -14.370 11.826 -2.446 1.00 97.88 94 ASN A N 1
ATOM 779 C CA . ASN A 1 94 ? -13.664 13.063 -2.761 1.00 97.88 94 ASN A CA 1
ATOM 780 C C . ASN A 1 94 ? -12.233 13.061 -2.196 1.00 97.88 94 ASN A C 1
ATOM 782 O O . ASN A 1 94 ? -11.907 13.771 -1.240 1.00 97.88 94 ASN A O 1
ATOM 786 N N . TRP A 1 95 ? -11.359 12.268 -2.815 1.00 98.25 95 TRP A N 1
ATOM 787 C CA . TRP A 1 95 ? -9.943 12.173 -2.445 1.00 98.25 95 TRP A CA 1
ATOM 788 C C . TRP A 1 95 ? -9.147 13.469 -2.653 1.00 98.25 95 TRP A C 1
ATOM 790 O O . TRP A 1 95 ? -8.089 13.627 -2.045 1.00 98.25 95 TRP A O 1
ATOM 800 N N . ASP A 1 96 ? -9.667 14.418 -3.438 1.00 97.31 96 ASP A N 1
ATOM 801 C CA . ASP A 1 96 ? -9.030 15.719 -3.696 1.00 97.31 96 ASP A CA 1
ATOM 802 C C . ASP A 1 96 ? -8.970 16.613 -2.441 1.00 97.31 96 ASP A C 1
ATOM 804 O O . ASP A 1 96 ? -8.267 17.621 -2.424 1.00 97.31 96 ASP A O 1
ATOM 808 N N . LYS A 1 97 ? -9.650 16.228 -1.349 1.00 97.44 97 LYS A N 1
ATOM 809 C CA . LYS A 1 97 ? -9.471 16.854 -0.028 1.00 97.44 97 LYS A CA 1
ATOM 810 C C . LYS A 1 97 ? -8.067 16.665 0.554 1.00 97.44 97 LYS A C 1
ATOM 812 O O . LYS A 1 97 ? -7.673 17.427 1.434 1.00 97.44 97 LYS A O 1
ATOM 817 N N . SER A 1 98 ? -7.321 15.648 0.119 1.00 97.69 98 SER A N 1
ATOM 818 C CA . SER A 1 98 ? -5.937 15.458 0.553 1.00 97.69 98 SER A CA 1
ATOM 819 C C . SER A 1 98 ? -4.982 16.246 -0.336 1.00 97.69 98 SER A C 1
ATOM 821 O O . SER A 1 98 ? -4.948 16.061 -1.549 1.00 97.69 98 SER A O 1
ATOM 823 N N . GLN A 1 99 ? -4.119 17.056 0.280 1.00 97.12 99 GLN A N 1
ATOM 824 C CA . GLN A 1 99 ? -3.076 17.813 -0.425 1.00 97.12 99 GLN A CA 1
ATOM 825 C C . GLN A 1 99 ? -2.054 16.931 -1.166 1.00 97.12 99 GLN A C 1
ATOM 827 O O . GLN A 1 99 ? -1.314 17.421 -2.014 1.00 97.12 99 GLN A O 1
ATOM 832 N N . TYR A 1 100 ? -1.982 15.638 -0.834 1.00 97.75 100 TYR A N 1
ATOM 833 C CA . TYR A 1 100 ? -1.063 14.684 -1.461 1.00 97.75 100 TYR A CA 1
ATOM 834 C C . TYR A 1 100 ? -1.661 14.000 -2.696 1.00 97.75 100 TYR A C 1
ATOM 836 O O . TYR A 1 100 ? -0.963 13.247 -3.377 1.00 97.75 100 TYR A O 1
ATOM 844 N N . VAL A 1 101 ? -2.940 14.245 -2.990 1.00 97.81 101 VAL A N 1
ATOM 845 C CA . VAL A 1 101 ? -3.654 13.619 -4.101 1.00 97.81 101 VAL A CA 1
ATOM 846 C C . VAL A 1 101 ? -3.689 14.569 -5.287 1.00 97.81 101 VAL A C 1
ATOM 848 O O . VAL A 1 101 ? -4.336 15.610 -5.268 1.00 97.81 101 VAL A O 1
ATOM 851 N N . THR A 1 102 ? -2.999 14.179 -6.354 1.00 97.94 102 THR A N 1
ATOM 852 C CA . THR A 1 102 ? -3.080 14.827 -7.667 1.00 97.94 102 THR A CA 1
ATOM 853 C C . THR A 1 102 ? -3.888 13.968 -8.638 1.00 97.94 102 THR A C 1
ATOM 855 O O . THR A 1 102 ? -4.167 12.792 -8.382 1.00 97.94 102 THR A O 1
ATOM 858 N N . ARG A 1 103 ? -4.232 14.524 -9.806 1.00 97.50 103 ARG A N 1
ATOM 859 C CA . ARG A 1 103 ? -4.868 13.752 -10.885 1.00 97.50 103 ARG A CA 1
ATOM 860 C C . ARG A 1 103 ? -4.013 12.555 -11.313 1.00 97.50 103 ARG A C 1
ATOM 862 O O . ARG A 1 103 ? -4.546 11.460 -11.450 1.00 97.50 103 ARG A O 1
ATOM 869 N N . ASP A 1 104 ? -2.706 12.745 -11.466 1.00 97.81 104 ASP A N 1
ATOM 870 C CA . ASP A 1 104 ? -1.792 11.670 -11.872 1.00 97.81 104 ASP A CA 1
ATOM 871 C C . ASP A 1 104 ? -1.689 10.577 -10.810 1.00 97.81 104 ASP A C 1
ATOM 873 O O . ASP A 1 104 ? -1.662 9.394 -11.145 1.00 97.81 104 ASP A O 1
ATOM 877 N N . PHE A 1 105 ? -1.715 10.959 -9.529 1.00 98.44 105 PHE A N 1
ATOM 878 C CA . PHE A 1 105 ? -1.785 10.006 -8.426 1.00 98.44 105 PHE A CA 1
ATOM 879 C C . PHE A 1 105 ? -3.043 9.138 -8.526 1.00 98.44 105 PHE A C 1
ATOM 881 O O . PHE A 1 105 ? -2.935 7.915 -8.539 1.00 98.44 105 PHE A O 1
ATOM 888 N N . LYS A 1 106 ? -4.224 9.751 -8.686 1.00 98.62 106 LYS A N 1
ATOM 889 C CA . LYS A 1 106 ? -5.490 9.021 -8.871 1.00 98.62 106 LYS A CA 1
ATOM 890 C C . LYS A 1 106 ? -5.442 8.104 -10.095 1.00 98.62 106 LYS A C 1
ATOM 892 O O . LYS A 1 106 ? -5.726 6.916 -9.987 1.00 98.62 106 LYS A O 1
ATOM 897 N N . ASN A 1 107 ? -4.993 8.610 -11.242 1.00 98.62 107 ASN A N 1
ATOM 898 C CA . ASN A 1 107 ? -4.917 7.798 -12.456 1.00 98.62 107 ASN A CA 1
ATOM 899 C C . ASN A 1 107 ? -3.998 6.579 -12.269 1.00 98.62 107 ASN A C 1
ATOM 901 O O . ASN A 1 107 ? -4.316 5.472 -12.709 1.00 98.62 107 ASN A O 1
ATOM 905 N N . LYS A 1 108 ? -2.858 6.764 -11.593 1.00 98.19 108 LYS A N 1
ATOM 906 C CA . LYS A 1 108 ? -1.921 5.679 -11.299 1.00 98.19 108 LYS A CA 1
ATOM 907 C C . LYS A 1 108 ? -2.502 4.677 -10.299 1.00 98.19 108 LYS A C 1
ATOM 909 O O . LYS A 1 108 ? -2.340 3.480 -10.516 1.00 98.19 108 LYS A O 1
ATOM 914 N N . VAL A 1 109 ? -3.218 5.123 -9.262 1.00 98.69 109 VAL A N 1
ATOM 915 C CA . VAL A 1 109 ? -3.932 4.230 -8.327 1.00 98.69 109 VAL A CA 1
ATOM 916 C C . VAL A 1 109 ? -4.949 3.370 -9.069 1.00 98.69 109 VAL A C 1
ATOM 918 O O . VAL A 1 109 ? -4.967 2.158 -8.869 1.00 98.69 109 VAL A O 1
ATOM 921 N N . ALA A 1 110 ? -5.753 3.965 -9.952 1.00 98.75 110 ALA A N 1
ATOM 922 C CA . ALA A 1 110 ? -6.722 3.227 -10.756 1.00 98.75 110 ALA A CA 1
ATOM 923 C C . ALA A 1 110 ? -6.046 2.167 -11.648 1.00 98.75 110 ALA A C 1
ATOM 925 O O . ALA A 1 110 ? -6.524 1.037 -11.731 1.00 98.75 110 ALA A O 1
ATOM 926 N N . GLY A 1 111 ? -4.894 2.493 -12.242 1.00 97.81 111 GLY A N 1
ATOM 927 C CA . GLY A 1 111 ? -4.066 1.534 -12.979 1.00 97.81 111 GLY A CA 1
ATOM 928 C C . GLY A 1 111 ? -3.558 0.377 -12.117 1.00 97.81 111 GLY A C 1
ATOM 929 O O . GLY A 1 111 ? -3.736 -0.788 -12.466 1.00 97.81 111 GLY A O 1
ATOM 930 N N . VAL A 1 112 ? -2.966 0.686 -10.959 1.00 97.06 112 VAL A N 1
ATOM 931 C CA . VAL A 1 112 ? -2.468 -0.313 -9.996 1.00 97.06 112 VAL A CA 1
ATOM 932 C C . VAL A 1 112 ? -3.586 -1.247 -9.537 1.00 97.06 112 VAL A C 1
ATOM 934 O O . VAL A 1 112 ? -3.417 -2.465 -9.549 1.00 97.06 112 VAL A O 1
ATOM 937 N N . ALA A 1 113 ? -4.730 -0.687 -9.151 1.00 98.12 113 ALA A N 1
ATOM 938 C CA . ALA A 1 113 ? -5.875 -1.447 -8.674 1.00 98.12 113 ALA A CA 1
ATOM 939 C C . ALA A 1 113 ? -6.456 -2.346 -9.775 1.00 98.12 113 ALA A C 1
ATOM 941 O O . ALA A 1 113 ? -6.674 -3.532 -9.527 1.00 98.12 113 ALA A O 1
ATOM 942 N N . LYS A 1 114 ? -6.592 -1.835 -11.008 1.00 96.94 114 LYS A N 1
ATOM 943 C CA . LYS A 1 114 ? -7.000 -2.634 -12.172 1.00 96.94 114 LYS A CA 1
ATOM 944 C C . LYS A 1 114 ? -6.098 -3.851 -12.357 1.00 96.94 114 LYS A C 1
ATOM 946 O O . LYS A 1 114 ? -6.606 -4.964 -12.467 1.00 96.94 114 LYS A O 1
ATOM 951 N N . GLU A 1 115 ? -4.778 -3.663 -12.331 1.00 93.75 115 GLU A N 1
ATOM 952 C CA . GLU A 1 115 ? -3.859 -4.785 -12.537 1.00 93.75 115 GLU A CA 1
ATOM 953 C C . GLU A 1 115 ? -3.819 -5.785 -11.387 1.00 93.75 115 GLU A C 1
ATOM 955 O O . GLU A 1 115 ? -3.469 -6.947 -11.597 1.00 93.75 115 GLU A O 1
ATOM 960 N N . LEU A 1 116 ? -4.192 -5.380 -10.177 1.00 94.62 116 LEU A N 1
ATOM 961 C CA . LEU A 1 116 ? -4.299 -6.281 -9.031 1.00 94.62 116 LEU A CA 1
ATOM 962 C C . LEU A 1 116 ? -5.685 -6.930 -8.899 1.00 94.62 116 LEU A C 1
ATOM 964 O O . LEU A 1 116 ? -5.822 -7.866 -8.113 1.00 94.62 116 LEU A O 1
ATOM 968 N N . GLY A 1 117 ? -6.682 -6.478 -9.668 1.00 97.00 117 GLY A N 1
ATOM 969 C CA . GLY A 1 117 ? -8.077 -6.899 -9.521 1.00 97.00 117 GLY A CA 1
ATOM 970 C C . GLY A 1 117 ? -8.733 -6.351 -8.249 1.00 97.00 117 GLY A C 1
ATOM 971 O O . GLY A 1 117 ? -9.490 -7.063 -7.597 1.00 97.00 117 GLY A O 1
ATOM 972 N N . LEU A 1 118 ? -8.398 -5.116 -7.871 1.00 98.19 118 LEU A N 1
ATOM 973 C CA . LEU A 1 118 ? -8.867 -4.433 -6.664 1.00 98.19 118 LEU A CA 1
ATOM 974 C C . LEU A 1 118 ? -9.738 -3.221 -7.009 1.00 98.19 118 LEU A C 1
ATOM 976 O O . LEU A 1 118 ? -9.641 -2.662 -8.102 1.00 98.19 118 LEU A O 1
ATOM 980 N N . ASP A 1 119 ? -10.529 -2.772 -6.037 1.00 98.31 119 ASP A N 1
ATOM 981 C CA . ASP A 1 119 ? -11.229 -1.490 -6.100 1.00 98.31 119 ASP A CA 1
ATOM 982 C C . ASP A 1 119 ? -10.251 -0.324 -5.782 1.00 98.31 119 ASP A C 1
ATOM 984 O O . ASP A 1 119 ? -9.556 -0.354 -4.756 1.00 98.31 119 ASP A O 1
ATOM 988 N N . PRO A 1 120 ? -10.143 0.709 -6.644 1.00 98.56 120 PRO A N 1
ATOM 989 C CA . PRO A 1 120 ? -9.287 1.866 -6.384 1.00 98.56 120 PRO A CA 1
ATOM 990 C C . PRO A 1 120 ? -9.633 2.651 -5.109 1.00 98.56 120 PRO A C 1
ATOM 992 O O . PRO A 1 120 ? -8.719 3.143 -4.448 1.00 98.56 120 PRO A O 1
ATOM 995 N N . ASP A 1 121 ? -10.911 2.782 -4.743 1.00 98.62 121 ASP A N 1
ATOM 996 C CA . ASP A 1 121 ? -11.345 3.439 -3.505 1.00 98.62 121 ASP A CA 1
ATOM 997 C C . ASP A 1 121 ? -10.971 2.605 -2.268 1.00 98.62 121 ASP A C 1
ATOM 999 O O . ASP A 1 121 ? -10.620 3.176 -1.232 1.00 98.62 121 ASP A O 1
ATOM 1003 N N . ASP A 1 122 ? -10.979 1.270 -2.350 1.00 98.69 122 ASP A N 1
ATOM 1004 C CA . ASP A 1 122 ? -10.449 0.397 -1.288 1.00 98.69 122 ASP A CA 1
ATOM 1005 C C . ASP A 1 122 ? -8.953 0.664 -1.049 1.00 98.69 122 ASP A C 1
ATOM 1007 O O . ASP A 1 122 ? -8.534 0.894 0.090 1.00 98.69 122 ASP A O 1
ATOM 1011 N N . LEU A 1 123 ? -8.153 0.708 -2.123 1.00 98.62 123 LEU A N 1
ATOM 1012 C CA . LEU A 1 123 ? -6.714 0.978 -2.037 1.00 98.62 123 LEU A CA 1
ATOM 1013 C C . LEU A 1 123 ? -6.427 2.387 -1.490 1.00 98.62 123 LEU A C 1
ATOM 1015 O O . LEU A 1 123 ? -5.572 2.545 -0.616 1.00 98.62 123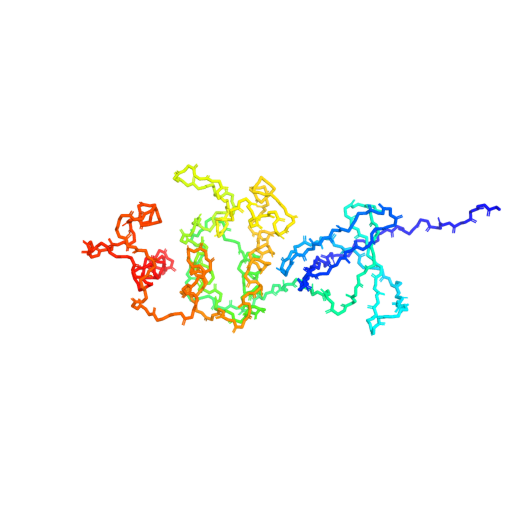 LEU A O 1
ATOM 1019 N N . MET A 1 124 ? -7.170 3.401 -1.947 1.00 98.81 124 MET A N 1
ATOM 1020 C CA . MET A 1 124 ? -7.087 4.764 -1.404 1.00 98.81 124 MET A CA 1
ATOM 1021 C C . MET A 1 124 ? -7.422 4.810 0.085 1.00 98.81 124 MET A C 1
ATOM 1023 O O . MET A 1 124 ? -6.722 5.472 0.849 1.00 98.81 124 MET A O 1
ATOM 1027 N N . THR A 1 125 ? -8.456 4.082 0.514 1.00 98.75 125 THR A N 1
ATOM 1028 C CA . THR A 1 125 ? -8.889 4.065 1.917 1.00 98.75 125 THR A CA 1
ATOM 1029 C C . THR A 1 125 ? -7.805 3.495 2.826 1.00 98.75 125 THR A C 1
ATOM 1031 O O . THR A 1 125 ? -7.505 4.091 3.860 1.00 98.75 125 THR A O 1
ATOM 1034 N N . VAL A 1 126 ? -7.170 2.388 2.427 1.00 98.69 126 VAL A N 1
ATOM 1035 C CA . VAL A 1 126 ? -6.062 1.802 3.194 1.00 98.69 126 VAL A CA 1
ATOM 1036 C C . VAL A 1 126 ? -4.875 2.764 3.259 1.00 98.69 126 VAL A C 1
ATOM 1038 O O . VAL A 1 126 ? -4.369 3.022 4.346 1.00 98.69 126 VAL A O 1
ATOM 1041 N N . MET A 1 127 ? -4.467 3.372 2.140 1.00 98.75 127 MET A N 1
ATOM 1042 C CA . MET A 1 127 ? -3.352 4.331 2.157 1.00 98.75 127 MET A CA 1
ATOM 1043 C C . MET A 1 127 ? -3.658 5.588 2.989 1.00 98.75 127 MET A C 1
ATOM 1045 O O . MET A 1 127 ? -2.786 6.150 3.654 1.00 98.75 127 MET A O 1
ATOM 1049 N N . ALA A 1 128 ? -4.913 6.038 2.983 1.00 98.50 128 ALA A N 1
ATOM 1050 C CA . ALA A 1 128 ? -5.363 7.138 3.823 1.00 98.50 128 ALA A CA 1
ATOM 1051 C C . ALA A 1 128 ? -5.349 6.776 5.312 1.00 98.50 128 ALA A C 1
ATOM 1053 O O . ALA A 1 128 ? -4.981 7.621 6.125 1.00 98.50 128 ALA A O 1
ATOM 1054 N N . PHE A 1 129 ? -5.694 5.540 5.674 1.00 97.62 129 PHE A N 1
ATOM 1055 C CA . PHE A 1 129 ? -5.577 5.056 7.048 1.00 97.62 129 PHE A CA 1
ATOM 1056 C C . PHE A 1 129 ? -4.115 4.977 7.508 1.00 97.62 129 PHE A C 1
ATOM 1058 O O . PHE A 1 129 ? -3.778 5.476 8.579 1.00 97.62 129 PHE A O 1
ATOM 1065 N N . GLU A 1 130 ? -3.247 4.395 6.682 1.00 97.12 130 GLU A N 1
ATOM 1066 C CA . GLU A 1 130 ? -1.844 4.131 7.021 1.00 97.12 130 GLU A CA 1
ATOM 1067 C C . GLU A 1 130 ? -0.988 5.396 7.112 1.00 97.12 130 GLU A C 1
ATOM 1069 O O . GLU A 1 130 ? -0.078 5.488 7.939 1.00 97.12 130 GLU A O 1
ATOM 1074 N N . SER A 1 131 ? -1.247 6.382 6.249 1.00 97.38 131 SER A N 1
ATOM 1075 C CA . SER A 1 131 ? -0.364 7.543 6.136 1.00 97.38 131 SER A CA 1
ATOM 1076 C C . SER A 1 131 ? -1.061 8.877 5.905 1.00 97.38 131 SER A C 1
ATOM 1078 O O . SER A 1 131 ? -0.385 9.881 5.679 1.00 97.38 131 SER A O 1
ATOM 1080 N N . GLY A 1 132 ? -2.395 8.921 5.898 1.00 97.44 132 GLY A N 1
ATOM 1081 C CA . GLY A 1 132 ? -3.123 10.105 5.435 1.00 97.44 132 GLY A CA 1
ATOM 1082 C C . GLY A 1 132 ? -2.831 10.429 3.966 1.00 97.44 132 GLY A C 1
ATOM 1083 O O . GLY A 1 132 ? -2.869 11.596 3.581 1.00 97.44 132 GLY A O 1
ATOM 1084 N N . LEU A 1 133 ? -2.480 9.413 3.162 1.00 98.19 133 LEU A N 1
ATOM 1085 C CA . LEU A 1 133 ? -1.992 9.534 1.778 1.00 98.19 133 LEU A CA 1
ATOM 1086 C C . LEU A 1 133 ? -0.651 10.274 1.645 1.00 98.19 133 LEU A C 1
ATOM 1088 O O . LEU A 1 133 ? -0.187 10.507 0.530 1.00 98.19 133 LEU A O 1
ATOM 1092 N N . ASN A 1 134 ? 0.018 10.611 2.751 1.00 97.69 134 ASN A N 1
ATOM 1093 C CA . ASN A 1 134 ? 1.331 11.237 2.708 1.00 97.69 134 ASN A CA 1
ATOM 1094 C C . ASN A 1 134 ? 2.388 10.196 2.286 1.00 97.69 134 ASN A C 1
ATOM 1096 O O . ASN A 1 134 ? 2.606 9.204 2.997 1.00 97.69 134 ASN A O 1
ATOM 1100 N N . PRO A 1 135 ? 3.089 10.402 1.157 1.00 95.62 135 PRO A N 1
ATOM 1101 C CA . PRO A 1 135 ? 4.055 9.436 0.656 1.00 95.62 135 PRO A CA 1
ATOM 1102 C C . PRO A 1 135 ? 5.339 9.372 1.492 1.00 95.62 135 PRO A C 1
ATOM 1104 O O . PRO A 1 135 ? 6.054 8.377 1.396 1.00 95.62 135 PRO A O 1
ATOM 1107 N N . ALA A 1 136 ? 5.653 10.381 2.304 1.00 94.62 136 ALA A N 1
ATOM 1108 C CA . ALA A 1 136 ? 6.867 10.433 3.123 1.00 94.62 136 ALA A CA 1
ATOM 1109 C C . ALA A 1 136 ? 6.606 10.171 4.618 1.00 94.62 136 ALA A C 1
ATOM 1111 O O . ALA A 1 136 ? 7.527 10.276 5.430 1.00 94.62 136 ALA A O 1
ATOM 1112 N N . GLN A 1 137 ? 5.365 9.838 4.993 1.00 95.69 137 GLN A N 1
ATOM 1113 C CA . GLN A 1 137 ? 4.968 9.674 6.390 1.00 95.69 137 GLN A CA 1
ATOM 1114 C C . GLN A 1 137 ? 5.809 8.609 7.088 1.00 95.69 137 GLN A C 1
ATOM 1116 O O . GLN A 1 137 ? 5.748 7.432 6.732 1.00 95.69 137 GLN A O 1
ATOM 1121 N N . LYS A 1 138 ? 6.554 9.016 8.113 1.00 91.56 138 LYS A N 1
ATOM 1122 C CA . LYS A 1 138 ? 7.207 8.087 9.035 1.00 91.56 138 LYS A CA 1
ATOM 1123 C C . LYS A 1 138 ? 6.204 7.608 10.077 1.00 91.56 138 LYS A C 1
ATOM 1125 O O . LYS A 1 138 ? 5.262 8.331 10.417 1.00 91.56 138 LYS A O 1
ATOM 1130 N N . ASN A 1 139 ? 6.440 6.419 10.613 1.00 89.38 139 ASN A N 1
ATOM 1131 C CA . ASN A 1 139 ? 5.622 5.871 11.682 1.00 89.38 139 ASN A CA 1
ATOM 1132 C C . ASN A 1 139 ? 5.549 6.828 12.887 1.00 89.38 139 ASN A C 1
ATOM 1134 O O . ASN A 1 139 ? 6.567 7.192 13.477 1.00 89.38 139 ASN A O 1
ATOM 1138 N N . MET A 1 140 ? 4.332 7.214 13.275 1.00 82.88 140 MET A N 1
ATOM 1139 C CA . MET A 1 140 ? 4.115 8.178 14.362 1.00 82.88 140 MET A CA 1
ATOM 1140 C C . MET A 1 140 ? 4.344 7.587 15.760 1.00 82.88 140 MET A C 1
ATOM 1142 O O . MET A 1 140 ? 4.547 8.337 16.708 1.00 82.88 140 MET A O 1
ATOM 1146 N N . ALA A 1 141 ? 4.356 6.258 15.896 1.00 78.81 141 ALA A N 1
ATOM 1147 C CA . ALA A 1 141 ? 4.651 5.559 17.147 1.00 78.81 141 ALA A CA 1
ATOM 1148 C C . ALA A 1 141 ? 6.161 5.302 17.351 1.00 78.81 141 ALA A C 1
ATOM 1150 O O . ALA A 1 141 ? 6.542 4.546 18.243 1.00 78.81 141 ALA A O 1
ATOM 1151 N N . GLY A 1 142 ? 7.028 5.912 16.529 1.00 75.62 142 GLY A N 1
ATOM 1152 C CA . GLY A 1 142 ? 8.488 5.782 16.623 1.00 75.62 142 GLY A CA 1
ATOM 1153 C C . GLY A 1 142 ? 9.075 4.564 15.899 1.00 75.62 142 GLY A C 1
ATOM 1154 O O . GLY A 1 142 ? 10.253 4.259 16.075 1.00 75.62 142 GLY A O 1
ATOM 1155 N N . GLY A 1 143 ? 8.275 3.857 15.094 1.00 81.25 143 GLY A N 1
ATOM 1156 C CA . GLY A 1 143 ? 8.732 2.739 14.267 1.00 81.25 143 GLY A CA 1
ATOM 1157 C C . GLY A 1 143 ? 9.533 3.158 13.026 1.00 81.25 143 GLY A C 1
ATOM 1158 O O . GLY A 1 143 ? 9.688 4.335 12.708 1.00 81.25 143 GLY A O 1
ATOM 1159 N N . SER A 1 144 ? 10.017 2.164 12.280 1.00 89.00 144 SER A N 1
ATOM 1160 C CA . SER A 1 144 ? 10.825 2.347 11.062 1.00 89.00 144 SER A CA 1
ATOM 1161 C C . SER A 1 144 ? 10.022 2.306 9.755 1.00 89.00 144 SER A C 1
ATOM 1163 O O . SER A 1 144 ? 10.614 2.342 8.675 1.00 89.00 144 SER A O 1
ATOM 1165 N N . ALA A 1 145 ? 8.694 2.215 9.851 1.00 92.44 145 ALA A N 1
ATOM 1166 C CA . ALA A 1 145 ? 7.802 2.167 8.702 1.00 92.44 145 ALA A CA 1
ATOM 1167 C C . ALA A 1 145 ? 7.670 3.529 8.000 1.00 92.44 145 ALA A C 1
ATOM 1169 O O . ALA A 1 145 ? 7.693 4.576 8.658 1.00 92.44 145 ALA A O 1
ATOM 1170 N N . THR A 1 146 ? 7.506 3.505 6.671 1.00 95.19 146 THR A N 1
ATOM 1171 C CA . THR A 1 146 ? 7.465 4.720 5.841 1.00 95.19 146 THR A CA 1
ATOM 1172 C C . THR A 1 146 ? 6.441 4.643 4.705 1.00 95.19 146 THR A C 1
ATOM 1174 O O . THR A 1 146 ? 6.364 3.654 3.980 1.00 95.19 146 THR A O 1
ATOM 1177 N N . GLY A 1 147 ? 5.745 5.752 4.457 1.00 95.88 147 GLY A N 1
ATOM 1178 C CA . GLY A 1 147 ? 5.006 6.029 3.226 1.00 95.88 147 GLY A CA 1
ATOM 1179 C C . GLY A 1 147 ? 3.593 5.453 3.167 1.00 95.88 147 GLY A C 1
ATOM 1180 O O . GLY A 1 147 ? 3.014 5.124 4.198 1.00 95.88 147 GLY A O 1
ATOM 1181 N N . LEU A 1 148 ? 3.049 5.369 1.946 1.00 97.81 148 LEU A N 1
ATOM 1182 C CA . LEU A 1 148 ? 1.620 5.159 1.658 1.00 97.81 148 LEU A CA 1
ATOM 1183 C C . LEU A 1 148 ? 0.988 3.947 2.351 1.00 97.81 148 LEU A C 1
ATOM 1185 O O . LEU A 1 148 ? -0.164 4.020 2.744 1.00 97.81 148 LEU A O 1
ATOM 1189 N N . VAL A 1 149 ? 1.729 2.849 2.498 1.00 97.19 149 VAL A N 1
ATOM 1190 C CA . VAL A 1 149 ? 1.271 1.621 3.180 1.00 97.19 149 VAL A CA 1
ATOM 1191 C C . VAL A 1 149 ? 2.184 1.247 4.351 1.00 97.19 149 VAL A C 1
ATOM 1193 O O . VAL A 1 149 ? 2.261 0.085 4.727 1.00 97.19 149 VAL A O 1
ATOM 1196 N N . GLN A 1 150 ? 2.938 2.224 4.875 1.00 96.94 150 GLN A N 1
ATOM 1197 C CA . GLN A 1 150 ? 3.877 2.040 5.986 1.00 96.94 150 GLN A CA 1
ATOM 1198 C C . GLN A 1 150 ? 4.862 0.874 5.745 1.00 96.94 150 GLN A C 1
ATOM 1200 O O . GLN A 1 150 ? 4.980 -0.058 6.538 1.00 96.94 150 GLN A O 1
ATOM 1205 N N . PHE A 1 151 ? 5.621 0.939 4.644 1.00 96.25 151 PHE A N 1
ATOM 1206 C CA . PHE A 1 151 ? 6.611 -0.082 4.286 1.00 96.25 151 PHE A CA 1
ATOM 1207 C C . PHE A 1 151 ? 7.642 -0.279 5.401 1.00 96.25 151 PHE A C 1
ATOM 1209 O O . PHE A 1 151 ? 8.372 0.652 5.753 1.00 96.25 151 PHE A O 1
ATOM 1216 N N . MET A 1 152 ? 7.742 -1.505 5.913 1.00 94.38 152 MET A N 1
ATOM 1217 C CA . MET A 1 152 ? 8.790 -1.906 6.853 1.00 94.38 152 MET A CA 1
ATOM 1218 C C . MET A 1 152 ? 10.147 -2.045 6.139 1.00 94.38 152 MET A C 1
ATOM 1220 O O . MET A 1 152 ? 10.170 -2.396 4.958 1.00 94.38 152 MET A O 1
ATOM 1224 N N . PRO A 1 153 ? 11.291 -1.858 6.829 1.00 94.00 153 PRO A N 1
ATOM 1225 C CA . PRO A 1 153 ? 12.619 -1.961 6.212 1.00 94.00 153 PRO A CA 1
ATOM 1226 C C . PRO A 1 153 ? 12.873 -3.261 5.441 1.00 94.00 153 PRO A C 1
ATOM 1228 O O . PRO A 1 153 ? 13.375 -3.204 4.325 1.00 94.00 153 PRO A O 1
ATOM 1231 N N . MET A 1 154 ? 12.459 -4.405 5.995 1.00 90.88 154 MET A N 1
ATOM 1232 C CA . MET A 1 154 ? 12.591 -5.711 5.336 1.00 90.88 154 MET A CA 1
ATOM 1233 C C . MET A 1 154 ? 11.799 -5.774 4.023 1.00 90.88 154 MET A C 1
ATOM 1235 O O . MET A 1 154 ? 12.320 -6.222 3.010 1.00 90.88 154 MET A O 1
ATOM 1239 N N . VAL A 1 155 ? 10.569 -5.248 4.011 1.00 90.69 155 VAL A N 1
ATOM 1240 C CA . VAL A 1 155 ? 9.741 -5.174 2.796 1.00 90.69 155 VAL A CA 1
ATOM 1241 C C . VAL A 1 155 ? 10.371 -4.233 1.766 1.00 90.69 155 VAL A C 1
ATOM 1243 O O . VAL A 1 155 ? 10.373 -4.531 0.578 1.00 90.69 155 VAL A O 1
ATOM 1246 N N . ALA A 1 156 ? 10.925 -3.097 2.197 1.00 91.75 156 ALA A N 1
ATOM 1247 C CA . ALA A 1 156 ? 11.615 -2.182 1.290 1.00 91.75 156 ALA A CA 1
ATOM 1248 C C . ALA A 1 156 ? 12.831 -2.855 0.624 1.00 91.75 156 ALA A C 1
ATOM 1250 O O . ALA A 1 156 ? 13.011 -2.720 -0.585 1.00 91.75 156 ALA A O 1
ATOM 1251 N N . GLU A 1 157 ? 13.615 -3.623 1.385 1.00 88.38 157 GLU A N 1
ATOM 1252 C CA . GLU A 1 157 ? 14.755 -4.390 0.867 1.00 88.38 157 GLU A CA 1
ATOM 1253 C C . GLU A 1 157 ? 14.316 -5.468 -0.133 1.00 88.38 157 GLU A C 1
ATOM 1255 O O . GLU A 1 157 ? 14.890 -5.587 -1.217 1.00 88.38 157 GLU A O 1
ATOM 1260 N N . GLU A 1 158 ? 13.254 -6.205 0.191 1.00 84.19 158 GLU A N 1
ATOM 1261 C CA . GLU A 1 158 ? 12.627 -7.192 -0.692 1.00 84.19 158 GLU A CA 1
ATOM 1262 C C . GLU A 1 158 ? 12.142 -6.583 -2.018 1.00 84.19 158 GLU A C 1
ATOM 1264 O O . GLU A 1 158 ? 12.265 -7.199 -3.079 1.00 84.19 158 GLU A O 1
ATOM 1269 N N . LEU A 1 159 ? 11.652 -5.342 -1.973 1.00 85.56 159 LEU A N 1
ATOM 1270 C CA . LEU A 1 159 ? 11.275 -4.557 -3.148 1.00 85.56 159 LEU A CA 1
ATOM 1271 C C . LEU A 1 159 ? 12.470 -3.918 -3.868 1.00 85.56 159 LEU A C 1
ATOM 1273 O O . LEU A 1 159 ? 12.271 -3.181 -4.835 1.00 85.56 159 LEU A O 1
ATOM 1277 N N . ASN A 1 160 ? 13.695 -4.224 -3.429 1.00 84.81 160 ASN A N 1
ATOM 1278 C CA . ASN A 1 160 ? 14.950 -3.707 -3.960 1.00 84.81 160 ASN A CA 1
ATOM 1279 C C . ASN A 1 160 ? 15.080 -2.175 -3.813 1.00 84.81 160 ASN A C 1
ATOM 1281 O O . ASN A 1 160 ? 15.476 -1.472 -4.741 1.00 84.81 160 ASN A O 1
ATOM 1285 N N . THR A 1 161 ? 14.742 -1.657 -2.630 1.00 89.12 161 THR A N 1
ATOM 1286 C CA . THR A 1 161 ? 14.937 -0.258 -2.218 1.00 89.12 161 THR A CA 1
ATOM 1287 C C . THR A 1 161 ? 15.191 -0.166 -0.702 1.00 89.12 161 THR A C 1
ATOM 1289 O O . THR A 1 161 ? 15.518 -1.154 -0.047 1.00 89.12 161 THR A O 1
ATOM 1292 N N . THR A 1 162 ? 15.059 1.022 -0.112 1.00 93.44 162 THR A N 1
ATOM 1293 C CA . THR A 1 162 ? 15.156 1.276 1.329 1.00 93.44 162 THR A CA 1
ATOM 1294 C C . THR A 1 162 ? 14.052 2.232 1.776 1.00 93.44 162 THR A C 1
ATOM 1296 O O . THR A 1 162 ? 13.541 3.030 0.991 1.00 93.44 162 THR A O 1
ATOM 1299 N N . THR A 1 163 ? 13.705 2.240 3.065 1.00 94.00 163 THR A N 1
ATOM 1300 C CA . THR A 1 163 ? 12.735 3.215 3.605 1.00 94.00 163 THR A CA 1
ATOM 1301 C C . THR A 1 163 ? 13.210 4.664 3.464 1.00 94.00 163 THR A C 1
ATOM 1303 O O . THR A 1 163 ? 12.386 5.568 3.325 1.00 94.00 163 THR A O 1
ATOM 1306 N N . ASN A 1 164 ? 14.526 4.900 3.443 1.00 93.50 164 ASN A N 1
ATOM 1307 C CA . ASN A 1 164 ? 15.113 6.214 3.177 1.00 93.50 164 ASN A CA 1
ATOM 1308 C C . ASN A 1 164 ? 14.866 6.672 1.731 1.00 93.50 164 ASN A C 1
ATOM 1310 O O . ASN A 1 164 ? 14.430 7.800 1.515 1.00 93.50 164 ASN A O 1
ATOM 1314 N N . GLU A 1 165 ? 15.109 5.807 0.746 1.00 92.56 165 GLU A N 1
ATOM 1315 C CA . GLU A 1 165 ? 14.796 6.092 -0.660 1.00 92.56 165 GLU A CA 1
ATOM 1316 C C . GLU A 1 165 ? 13.295 6.281 -0.866 1.00 92.56 165 GLU A C 1
ATOM 1318 O O . GLU A 1 165 ? 12.885 7.294 -1.431 1.00 92.56 165 GLU A O 1
ATOM 1323 N N . LEU A 1 166 ? 12.472 5.382 -0.311 1.00 93.62 166 LEU A N 1
ATOM 1324 C CA . LEU A 1 166 ? 11.017 5.511 -0.347 1.00 93.62 166 LEU A CA 1
ATOM 1325 C C . LEU A 1 166 ? 10.576 6.867 0.211 1.00 93.62 166 LEU A C 1
ATOM 1327 O O . LEU A 1 166 ? 9.756 7.533 -0.410 1.00 93.62 166 LEU A O 1
ATOM 1331 N N . SER A 1 167 ? 11.138 7.334 1.331 1.00 93.75 167 SER A N 1
ATOM 1332 C CA . SER A 1 167 ? 10.752 8.626 1.923 1.00 93.75 167 SER A CA 1
ATOM 1333 C C . SER A 1 167 ? 10.988 9.838 1.009 1.00 93.75 167 SER A C 1
ATOM 1335 O O . SER A 1 167 ? 10.350 10.868 1.204 1.00 93.75 167 SER A O 1
ATOM 1337 N N . LYS A 1 168 ? 11.871 9.714 0.011 1.00 95.06 168 LYS A N 1
ATOM 1338 C CA . LYS A 1 168 ? 12.225 10.780 -0.940 1.00 95.06 168 LYS A CA 1
ATOM 1339 C C . LYS A 1 168 ? 11.426 10.724 -2.243 1.00 95.06 168 LYS A C 1
ATOM 1341 O O . LYS A 1 168 ? 11.428 11.698 -2.986 1.00 95.06 168 LYS A O 1
ATOM 1346 N N . MET A 1 169 ? 10.760 9.604 -2.521 1.00 93.50 169 MET A N 1
ATOM 1347 C CA . MET A 1 169 ? 9.936 9.434 -3.719 1.00 93.50 169 MET A CA 1
ATOM 1348 C C . MET A 1 169 ? 8.618 10.199 -3.607 1.00 93.50 169 MET A C 1
ATOM 1350 O O . MET A 1 169 ? 7.988 10.222 -2.540 1.00 93.50 169 MET A O 1
ATOM 1354 N N . SER A 1 170 ? 8.150 10.722 -4.738 1.00 96.06 170 SER A N 1
ATOM 1355 C CA . SER A 1 170 ? 6.800 11.269 -4.885 1.00 96.06 170 SER A CA 1
ATOM 1356 C C . SER A 1 170 ? 5.716 10.217 -4.598 1.00 96.06 170 SER A C 1
ATOM 1358 O O . SER A 1 170 ? 5.981 9.015 -4.489 1.00 96.06 170 SER A O 1
ATOM 1360 N N . GLY A 1 171 ? 4.461 10.662 -4.475 1.00 95.50 171 GLY A N 1
ATOM 1361 C CA . GLY A 1 171 ? 3.320 9.750 -4.354 1.00 95.50 171 GLY A CA 1
ATOM 1362 C C . GLY A 1 171 ? 3.184 8.825 -5.562 1.00 95.50 171 GLY A C 1
ATOM 1363 O O . GLY A 1 171 ? 3.016 7.625 -5.381 1.00 95.50 171 GLY A O 1
ATOM 1364 N N . VAL A 1 172 ? 3.333 9.365 -6.776 1.00 96.56 172 VAL A N 1
ATOM 1365 C CA . VAL A 1 172 ? 3.195 8.604 -8.029 1.00 96.56 172 VAL A CA 1
ATOM 1366 C C . VAL A 1 172 ? 4.272 7.526 -8.150 1.00 96.56 172 VAL A C 1
ATOM 1368 O O . VAL A 1 172 ? 3.937 6.374 -8.399 1.00 96.56 172 VAL A O 1
ATOM 1371 N N . GLU A 1 173 ? 5.542 7.856 -7.899 1.00 93.31 173 GLU A N 1
ATOM 1372 C CA . GLU A 1 173 ? 6.635 6.867 -7.918 1.00 93.31 173 GLU A CA 1
ATOM 1373 C C . GLU A 1 173 ? 6.435 5.777 -6.860 1.00 93.31 173 GLU A C 1
ATOM 1375 O O . GLU A 1 173 ? 6.718 4.603 -7.087 1.00 93.31 173 GLU A O 1
ATOM 1380 N N . LYS A 1 174 ? 5.912 6.147 -5.687 1.00 94.56 174 LYS A N 1
ATOM 1381 C CA . LYS A 1 174 ? 5.682 5.195 -4.599 1.00 94.56 174 LYS A CA 1
ATOM 1382 C C . LYS A 1 174 ? 4.575 4.184 -4.916 1.00 94.56 174 LYS A C 1
ATOM 1384 O O . LYS A 1 174 ? 4.597 3.089 -4.357 1.00 94.56 174 LYS A O 1
ATOM 1389 N N . LEU A 1 175 ? 3.650 4.497 -5.826 1.00 96.75 175 LEU A N 1
ATOM 1390 C CA . LEU A 1 175 ? 2.603 3.562 -6.249 1.00 96.75 175 LEU A CA 1
ATOM 1391 C C . LEU A 1 175 ? 3.153 2.347 -7.008 1.00 96.75 175 LEU A C 1
ATOM 1393 O O . LEU A 1 175 ? 2.546 1.280 -6.935 1.00 96.75 175 LEU A O 1
ATOM 1397 N N . ASP A 1 176 ? 4.321 2.453 -7.646 1.00 93.00 176 ASP A N 1
ATOM 1398 C CA . ASP A 1 176 ? 4.994 1.290 -8.241 1.00 93.00 176 ASP A CA 1
ATOM 1399 C C . ASP A 1 176 ? 5.401 0.276 -7.158 1.00 93.00 176 ASP A C 1
ATOM 1401 O O . ASP A 1 176 ? 5.233 -0.932 -7.319 1.00 93.00 176 ASP A O 1
ATOM 1405 N N . TYR A 1 177 ? 5.856 0.769 -6.003 1.00 93.56 177 TYR A N 1
ATOM 1406 C CA . TYR A 1 177 ? 6.217 -0.061 -4.851 1.00 93.56 177 TYR A CA 1
ATOM 1407 C C . TYR A 1 177 ? 4.988 -0.591 -4.107 1.00 93.56 177 TYR A C 1
ATOM 1409 O O . TYR A 1 177 ? 5.026 -1.706 -3.592 1.00 93.56 177 TYR A O 1
ATOM 1417 N N . VAL A 1 178 ? 3.878 0.160 -4.086 1.00 96.44 178 VAL A N 1
ATOM 1418 C CA . VAL A 1 178 ? 2.587 -0.348 -3.584 1.00 96.44 178 VAL A CA 1
ATOM 1419 C C . VAL A 1 178 ? 2.123 -1.523 -4.442 1.00 96.44 178 VAL A C 1
ATOM 1421 O O . VAL A 1 178 ? 1.756 -2.566 -3.901 1.00 96.44 178 VAL A O 1
ATOM 1424 N N . PHE A 1 179 ? 2.210 -1.400 -5.770 1.00 94.69 179 PHE A N 1
ATOM 1425 C CA . PHE A 1 179 ? 1.924 -2.509 -6.671 1.00 94.69 179 PHE A CA 1
ATOM 1426 C C . PHE A 1 179 ? 2.850 -3.700 -6.408 1.00 94.69 179 PHE A C 1
ATOM 1428 O O . PHE A 1 179 ? 2.351 -4.792 -6.148 1.00 94.69 179 PHE A O 1
ATOM 1435 N N . GLY A 1 180 ? 4.174 -3.497 -6.391 1.00 90.12 180 GLY A N 1
ATOM 1436 C CA . GLY A 1 180 ? 5.146 -4.563 -6.125 1.00 90.12 180 GLY A CA 1
ATOM 1437 C C . GLY A 1 180 ? 4.895 -5.293 -4.801 1.00 90.12 180 GLY A C 1
ATOM 1438 O O . GLY A 1 180 ? 4.975 -6.517 -4.738 1.00 90.12 180 GLY A O 1
ATOM 1439 N N . TYR A 1 181 ? 4.498 -4.568 -3.755 1.00 93.81 181 TYR A N 1
ATOM 1440 C CA . TYR A 1 181 ? 4.189 -5.136 -2.441 1.00 93.81 181 TYR A CA 1
ATOM 1441 C C . TYR A 1 181 ? 2.935 -6.013 -2.410 1.00 93.81 181 TYR A C 1
ATOM 1443 O O . TYR A 1 181 ? 2.914 -7.037 -1.714 1.00 93.81 181 TYR A O 1
ATOM 1451 N N . LEU A 1 182 ? 1.892 -5.622 -3.145 1.00 94.94 182 LEU A N 1
ATOM 1452 C CA . LEU A 1 182 ? 0.623 -6.348 -3.212 1.00 94.94 182 LEU A CA 1
ATOM 1453 C C . LEU A 1 182 ? 0.638 -7.458 -4.271 1.00 94.94 182 LEU A C 1
ATOM 1455 O O . LEU A 1 182 ? -0.063 -8.460 -4.120 1.00 94.94 182 LEU A O 1
ATOM 1459 N N . TYR A 1 183 ? 1.474 -7.330 -5.303 1.00 91.31 183 TYR A N 1
ATOM 1460 C CA . TYR A 1 183 ? 1.527 -8.244 -6.442 1.00 91.31 183 TYR A CA 1
ATOM 1461 C C . TYR A 1 183 ? 1.676 -9.731 -6.077 1.00 91.31 183 TYR A C 1
ATOM 1463 O O . TYR A 1 183 ? 0.996 -10.565 -6.684 1.00 91.31 183 TYR A O 1
ATOM 1471 N N . PRO A 1 184 ? 2.485 -10.131 -5.072 1.00 88.19 184 PRO A N 1
ATOM 1472 C CA . PRO A 1 184 ? 2.573 -11.531 -4.660 1.00 88.19 184 PRO A CA 1
ATOM 1473 C C . PRO A 1 184 ? 1.238 -12.144 -4.231 1.00 88.19 184 PRO A C 1
ATOM 1475 O O . PRO A 1 184 ? 1.092 -13.365 -4.291 1.00 88.19 184 PRO A O 1
ATOM 1478 N N . GLN A 1 185 ? 0.281 -11.310 -3.816 1.00 91.88 185 GLN A N 1
ATOM 1479 C CA . GLN A 1 185 ? -1.056 -11.709 -3.388 1.00 91.88 185 GLN A CA 1
ATOM 1480 C C . GLN A 1 185 ? -2.140 -11.464 -4.447 1.00 91.88 185 GLN A C 1
ATOM 1482 O O . GLN A 1 185 ? -3.312 -11.696 -4.154 1.00 91.88 185 GLN A O 1
ATOM 1487 N N . LYS A 1 186 ? -1.791 -11.029 -5.669 1.00 91.38 186 LYS A N 1
ATOM 1488 C CA . LYS A 1 186 ? -2.749 -10.871 -6.778 1.00 91.38 186 LYS A CA 1
ATOM 1489 C C . LYS A 1 186 ? -3.586 -12.148 -6.944 1.00 91.38 186 LYS A C 1
ATOM 1491 O O . LYS A 1 186 ? -3.040 -13.252 -6.974 1.00 91.38 186 LYS A O 1
ATOM 1496 N N . GLY A 1 187 ? -4.909 -11.990 -7.004 1.00 93.44 187 GLY A N 1
ATOM 1497 C CA . GLY A 1 187 ? -5.881 -13.092 -7.056 1.00 93.44 187 GLY A CA 1
ATOM 1498 C C . GLY A 1 187 ? -6.225 -13.741 -5.706 1.00 93.44 187 GLY A C 1
ATOM 1499 O O . GLY A 1 187 ? -7.140 -14.555 -5.655 1.00 93.44 187 GLY A O 1
ATOM 1500 N N . LYS A 1 188 ? -5.527 -13.392 -4.616 1.00 94.31 188 LYS A N 1
ATOM 1501 C CA . LYS A 1 188 ? -5.847 -13.817 -3.237 1.00 94.31 188 LYS A CA 1
ATOM 1502 C C . LYS A 1 188 ? -6.463 -12.693 -2.407 1.00 94.31 188 LYS A C 1
ATOM 1504 O O . LYS A 1 188 ? -7.285 -12.961 -1.540 1.00 94.31 188 LYS A O 1
ATOM 1509 N N . ILE A 1 189 ? -6.045 -11.453 -2.654 1.00 96.12 189 ILE A N 1
ATOM 1510 C CA . ILE A 1 189 ? -6.659 -10.252 -2.079 1.00 96.12 189 ILE A CA 1
ATOM 1511 C C . ILE A 1 189 ? -7.758 -9.753 -3.018 1.00 96.12 189 ILE A C 1
ATOM 1513 O O . ILE A 1 189 ? -7.548 -9.691 -4.227 1.00 96.12 189 ILE A O 1
ATOM 1517 N N . SER A 1 190 ? -8.927 -9.422 -2.471 1.00 95.44 190 SER A N 1
ATOM 1518 C CA . SER A 1 190 ? -10.063 -8.936 -3.276 1.00 95.44 190 SER A CA 1
ATOM 1519 C C . SER A 1 190 ? -10.904 -7.859 -2.592 1.00 95.44 190 SER A C 1
ATOM 1521 O O . SER A 1 190 ? -11.776 -7.271 -3.221 1.00 95.44 190 SER A O 1
ATOM 1523 N N . THR A 1 191 ? -10.644 -7.580 -1.314 1.00 97.69 191 THR A N 1
ATOM 1524 C CA . THR A 1 191 ? -11.417 -6.632 -0.506 1.00 97.69 191 THR A CA 1
ATOM 1525 C C . THR A 1 191 ? -10.495 -5.650 0.209 1.00 97.69 191 THR A C 1
ATOM 1527 O O . THR A 1 191 ? -9.346 -5.989 0.505 1.00 97.69 191 THR A O 1
ATOM 1530 N N . LEU A 1 192 ? -11.011 -4.477 0.594 1.00 98.25 192 LEU A N 1
ATOM 1531 C CA . LEU A 1 192 ? -10.353 -3.554 1.533 1.00 98.25 192 LEU A CA 1
ATOM 1532 C C . LEU A 1 192 ? -9.760 -4.279 2.744 1.00 98.25 192 LEU A C 1
ATOM 1534 O O . LEU A 1 192 ? -8.632 -4.003 3.150 1.00 98.25 192 LEU A O 1
ATOM 1538 N N . GLY A 1 193 ? -10.513 -5.230 3.306 1.00 98.19 193 GLY A N 1
ATOM 1539 C CA . GLY A 1 193 ? -10.065 -6.009 4.450 1.00 98.19 193 GLY A CA 1
ATOM 1540 C C . GLY A 1 193 ? -8.838 -6.855 4.139 1.00 98.19 193 GLY A C 1
ATOM 1541 O O . GLY A 1 193 ? -7.911 -6.878 4.938 1.00 98.19 193 GLY A O 1
ATOM 1542 N N . ASP A 1 194 ? -8.779 -7.499 2.977 1.00 98.31 194 ASP A N 1
ATOM 1543 C CA . ASP A 1 194 ? -7.611 -8.292 2.588 1.00 98.31 194 ASP A CA 1
ATOM 1544 C C . ASP A 1 194 ? -6.386 -7.423 2.270 1.00 98.31 194 ASP A C 1
ATOM 1546 O O . ASP A 1 194 ? -5.268 -7.798 2.632 1.00 98.31 194 ASP A O 1
ATOM 1550 N N . ILE A 1 195 ? -6.586 -6.243 1.665 1.00 98.44 195 ILE A N 1
ATOM 1551 C CA . ILE A 1 195 ? -5.511 -5.256 1.464 1.00 98.44 195 ILE A CA 1
ATOM 1552 C C . ILE A 1 195 ? -4.949 -4.826 2.824 1.00 98.44 195 ILE A C 1
ATOM 1554 O O . ILE A 1 195 ? -3.734 -4.816 3.014 1.00 98.44 195 ILE A O 1
ATOM 1558 N N . TYR A 1 196 ? -5.812 -4.517 3.794 1.00 98.50 196 TYR A N 1
ATOM 1559 C CA . TYR A 1 196 ? -5.356 -4.115 5.122 1.00 98.50 196 TYR A CA 1
ATOM 1560 C C . TYR A 1 196 ? -4.711 -5.273 5.895 1.00 98.50 196 TYR A C 1
ATOM 1562 O O . TYR A 1 196 ? -3.677 -5.087 6.533 1.00 98.50 196 TYR A O 1
ATOM 1570 N N . MET A 1 197 ? -5.246 -6.496 5.796 1.00 98.31 197 MET A N 1
ATOM 1571 C CA . MET A 1 197 ? -4.638 -7.669 6.434 1.00 98.31 197 MET A CA 1
ATOM 1572 C C . MET A 1 197 ? -3.246 -7.959 5.883 1.00 98.31 197 MET A C 1
ATOM 1574 O O . MET A 1 197 ? -2.372 -8.349 6.646 1.00 98.31 197 MET A O 1
ATOM 1578 N N . ARG A 1 198 ? -2.977 -7.692 4.602 1.00 97.12 198 ARG A N 1
ATOM 1579 C CA . ARG A 1 198 ? -1.613 -7.780 4.065 1.00 97.12 198 ARG A CA 1
ATOM 1580 C C . ARG A 1 198 ? -0.614 -6.897 4.828 1.00 97.12 198 ARG A C 1
ATOM 1582 O O . ARG A 1 198 ? 0.539 -7.302 4.947 1.00 97.12 198 ARG A O 1
ATOM 1589 N N . ILE A 1 199 ? -1.050 -5.755 5.355 1.00 96.19 199 ILE A N 1
ATOM 1590 C CA . ILE A 1 199 ? -0.220 -4.810 6.117 1.00 96.19 199 ILE A CA 1
ATOM 1591 C C . ILE A 1 199 ? -0.171 -5.197 7.598 1.00 96.19 199 ILE A C 1
ATOM 1593 O O . ILE A 1 199 ? 0.910 -5.285 8.176 1.00 96.19 199 ILE A O 1
ATOM 1597 N N . LEU A 1 200 ? -1.335 -5.452 8.204 1.00 96.50 200 LEU A N 1
ATOM 1598 C CA . LEU A 1 200 ? -1.461 -5.686 9.642 1.00 96.50 200 LEU A CA 1
ATOM 1599 C C . LEU A 1 200 ? -1.134 -7.135 10.037 1.00 96.50 200 LEU A C 1
ATOM 1601 O O . LEU A 1 200 ? -0.277 -7.371 10.881 1.00 96.50 200 LEU A O 1
ATOM 1605 N N . CYS A 1 201 ? -1.819 -8.111 9.439 1.00 96.94 201 CYS A N 1
ATOM 1606 C CA . CYS A 1 201 ? -1.771 -9.525 9.817 1.00 96.94 201 CYS A CA 1
ATOM 1607 C C . CYS A 1 201 ? -1.953 -10.417 8.569 1.00 96.94 201 CYS A C 1
ATOM 1609 O O . CYS A 1 201 ? -3.076 -10.829 8.263 1.00 96.94 201 CYS A O 1
ATOM 1611 N N . PRO A 1 202 ? -0.875 -10.717 7.813 1.00 95.62 202 PRO A N 1
ATOM 1612 C CA . PRO A 1 202 ? -0.983 -11.395 6.515 1.00 95.62 202 P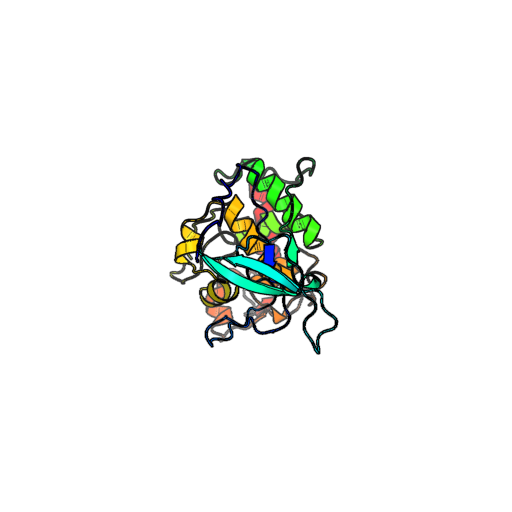RO A CA 1
ATOM 1613 C C . PRO A 1 202 ? -1.679 -12.763 6.558 1.00 95.62 202 PRO A C 1
ATOM 1615 O O . PRO A 1 202 ? -2.301 -13.168 5.579 1.00 95.62 202 PRO A O 1
ATOM 1618 N N . GLU A 1 203 ? -1.613 -13.467 7.690 1.00 96.38 203 GLU A N 1
ATOM 1619 C CA . GLU A 1 203 ? -2.278 -14.762 7.906 1.00 96.38 203 GLU A CA 1
ATOM 1620 C C . GLU A 1 203 ? -3.816 -14.664 7.901 1.00 96.38 203 GLU A C 1
ATOM 1622 O O . GLU A 1 203 ? -4.504 -15.665 7.689 1.00 96.38 203 GLU A O 1
ATOM 1627 N N . ALA A 1 204 ? -4.360 -13.458 8.097 1.00 97.56 204 ALA A N 1
ATOM 1628 C CA . ALA A 1 204 ? -5.794 -13.181 8.117 1.00 97.56 204 ALA A CA 1
ATOM 1629 C C . ALA A 1 204 ? -6.387 -12.817 6.737 1.00 97.56 204 ALA A C 1
ATOM 1631 O O . ALA A 1 204 ? -7.594 -12.557 6.619 1.00 97.56 204 ALA A O 1
ATOM 1632 N N . ILE A 1 205 ? -5.574 -12.802 5.673 1.00 97.75 205 ILE A N 1
ATOM 1633 C CA . ILE A 1 205 ? -6.062 -12.638 4.294 1.00 97.75 205 ILE A CA 1
ATOM 1634 C C . ILE A 1 205 ? -7.051 -13.768 3.972 1.00 97.75 205 ILE A C 1
ATOM 1636 O O . ILE A 1 205 ? -6.772 -14.941 4.220 1.00 97.75 205 ILE A O 1
ATOM 1640 N N . GLY A 1 206 ? -8.233 -13.418 3.454 1.00 96.50 206 GLY A N 1
ATOM 1641 C CA . GLY A 1 206 ? -9.291 -14.376 3.118 1.00 96.50 206 GLY A CA 1
ATOM 1642 C C . GLY A 1 206 ? -10.003 -15.029 4.313 1.00 96.50 206 GLY A C 1
ATOM 1643 O O . GLY A 1 206 ? -10.937 -15.799 4.109 1.00 96.50 206 GLY A O 1
ATOM 1644 N N . LYS A 1 207 ? -9.603 -14.735 5.559 1.00 98.00 207 LYS A N 1
ATOM 1645 C CA . LYS A 1 207 ? -10.335 -15.169 6.763 1.00 98.00 207 LYS A CA 1
ATOM 1646 C C . LYS A 1 207 ? -11.625 -14.368 6.955 1.00 98.00 207 LYS A C 1
ATOM 1648 O O . LYS A 1 207 ? -11.732 -13.240 6.463 1.00 98.00 207 LYS A O 1
ATOM 1653 N N . ASP A 1 208 ? -12.579 -14.945 7.683 1.00 97.38 208 ASP A N 1
ATOM 1654 C CA . ASP A 1 208 ? -13.848 -14.301 8.025 1.00 97.38 208 ASP A CA 1
ATOM 1655 C C . ASP A 1 208 ? -13.676 -13.135 9.016 1.00 97.38 208 ASP A C 1
ATOM 1657 O O . ASP A 1 208 ? -12.610 -12.919 9.597 1.00 97.38 208 ASP A O 1
ATOM 1661 N N . SER A 1 209 ? -14.740 -12.352 9.196 1.00 97.06 209 SER A N 1
ATOM 1662 C CA . SER A 1 209 ? -14.740 -11.145 10.025 1.00 97.06 209 SER A CA 1
ATOM 1663 C C . SER A 1 209 ? -14.505 -11.419 11.517 1.00 97.06 209 SER A C 1
ATOM 1665 O O . SER A 1 209 ? -13.966 -10.555 12.208 1.00 97.06 209 SER A O 1
ATOM 1667 N N . GLY A 1 210 ? -14.877 -12.601 12.016 1.00 97.69 210 GLY A N 1
ATOM 1668 C CA . GLY A 1 210 ? -14.713 -12.999 13.414 1.00 97.69 210 GLY A CA 1
ATOM 1669 C C . GLY A 1 210 ? -13.317 -13.527 13.749 1.00 97.69 210 GLY A C 1
ATOM 1670 O O . GLY A 1 210 ? -13.022 -13.754 14.923 1.00 97.69 210 GLY A O 1
ATOM 1671 N N . TYR A 1 211 ? -12.447 -13.706 12.750 1.00 98.50 211 TYR A N 1
ATOM 1672 C CA . TYR A 1 211 ? -11.078 -14.162 12.962 1.00 98.50 211 TYR A CA 1
ATOM 1673 C C . TYR A 1 211 ? -10.329 -13.229 13.924 1.00 98.50 211 TYR A C 1
ATOM 1675 O O . TYR A 1 211 ? -10.253 -12.015 13.710 1.00 98.50 211 TYR A O 1
ATOM 1683 N N . ILE A 1 212 ? -9.773 -13.805 14.989 1.00 98.38 212 ILE A N 1
ATOM 1684 C CA . ILE A 1 212 ? -9.004 -13.075 15.998 1.00 98.38 212 ILE A CA 1
ATOM 1685 C C . ILE A 1 212 ? -7.606 -12.824 15.433 1.00 98.38 212 ILE A C 1
ATOM 1687 O O . ILE A 1 212 ? -6.851 -13.765 15.206 1.00 98.38 212 ILE A O 1
ATOM 1691 N N . LEU A 1 213 ? -7.263 -11.553 15.232 1.00 98.38 213 LEU A N 1
ATOM 1692 C CA . LEU A 1 213 ? -5.934 -11.130 14.802 1.00 98.38 213 LEU A CA 1
ATOM 1693 C C . LEU A 1 213 ? -4.951 -11.258 15.959 1.00 98.38 213 LEU A C 1
ATOM 1695 O O . LEU A 1 213 ? -3.951 -11.957 15.847 1.00 98.38 213 LEU A O 1
ATOM 1699 N N . TYR A 1 214 ? -5.270 -10.616 17.087 1.00 98.38 214 TYR A N 1
ATOM 1700 C CA . TYR A 1 214 ? -4.422 -10.587 18.277 1.00 98.38 214 TYR A CA 1
ATOM 1701 C C . TYR A 1 214 ? -5.258 -10.690 19.549 1.00 98.38 214 TYR A C 1
ATOM 1703 O O . TYR A 1 214 ? -6.384 -10.201 19.609 1.00 98.38 214 TYR A O 1
ATOM 1711 N N . SER A 1 215 ? -4.682 -11.298 20.583 1.00 98.00 215 SER A N 1
ATOM 1712 C CA . SER A 1 215 ? -5.292 -11.412 21.913 1.00 98.00 215 SER A CA 1
ATOM 1713 C C . SER A 1 215 ? -4.463 -10.680 22.962 1.00 98.00 215 SER A C 1
ATOM 1715 O O . SER A 1 215 ? -3.236 -10.583 22.844 1.00 98.00 215 SER A O 1
ATOM 1717 N N . SER A 1 216 ? -5.130 -10.186 24.001 1.00 97.62 216 SER A N 1
ATOM 1718 C CA . SER A 1 216 ? -4.507 -9.542 25.153 1.00 97.62 216 SER A CA 1
ATOM 1719 C C . SER A 1 216 ? -3.389 -10.408 25.740 1.00 97.62 216 SER A C 1
ATOM 1721 O O . SER A 1 216 ? -3.486 -11.633 25.782 1.00 97.62 216 SER A O 1
ATOM 1723 N N . GLY A 1 217 ? -2.301 -9.760 26.157 1.00 96.44 217 GLY A N 1
ATOM 1724 C CA . GLY A 1 217 ? -1.074 -10.423 26.611 1.00 96.44 217 GLY A CA 1
ATOM 1725 C C . GLY A 1 217 ? -0.031 -10.667 25.514 1.00 96.44 217 GLY A C 1
ATOM 1726 O O . GLY A 1 217 ? 1.100 -11.015 25.836 1.00 96.44 217 GLY A O 1
ATOM 1727 N N . THR A 1 218 ? -0.360 -10.433 24.239 1.00 97.00 218 THR A N 1
ATOM 1728 C CA . THR A 1 218 ? 0.615 -10.467 23.132 1.00 97.00 218 THR A CA 1
ATOM 1729 C C . THR A 1 218 ? 1.227 -9.088 22.855 1.00 97.00 218 THR A C 1
ATOM 1731 O O . THR A 1 218 ? 0.634 -8.037 23.143 1.00 97.00 218 THR A O 1
ATOM 1734 N N . ASN A 1 219 ? 2.426 -9.071 22.265 1.00 95.31 219 ASN A N 1
ATOM 1735 C CA . ASN A 1 219 ? 3.089 -7.829 21.857 1.00 95.31 219 ASN A CA 1
ATOM 1736 C C . ASN A 1 219 ? 2.312 -7.133 20.733 1.00 95.31 219 ASN A C 1
ATOM 1738 O O . ASN A 1 219 ? 2.211 -5.906 20.701 1.00 95.31 219 ASN A O 1
ATOM 1742 N N . GLU A 1 220 ? 1.744 -7.917 19.825 1.00 95.25 220 GLU A N 1
ATOM 1743 C CA . GLU A 1 220 ? 0.956 -7.468 18.688 1.00 95.25 220 GLU A CA 1
ATOM 1744 C C . GLU A 1 220 ? -0.335 -6.795 19.152 1.00 95.25 220 GLU A C 1
ATOM 1746 O O . GLU A 1 220 ? -0.637 -5.689 18.702 1.00 95.25 220 GLU A O 1
ATOM 1751 N N . TYR A 1 221 ? -1.049 -7.394 20.113 1.00 97.06 221 TYR A N 1
ATOM 1752 C CA . TYR A 1 221 ? -2.207 -6.745 20.724 1.00 97.06 221 TYR A CA 1
ATOM 1753 C C . TYR A 1 221 ? -1.802 -5.441 21.410 1.00 97.06 221 TYR A C 1
ATOM 1755 O O . TYR A 1 221 ? -2.451 -4.422 21.214 1.00 97.06 221 TYR A O 1
ATOM 1763 N N . THR A 1 222 ? -0.700 -5.430 22.166 1.00 95.69 222 THR A N 1
ATOM 1764 C CA . THR A 1 222 ? -0.240 -4.218 22.866 1.00 95.69 222 THR A CA 1
ATOM 1765 C C . THR A 1 222 ? 0.028 -3.063 21.897 1.00 95.69 222 THR A C 1
ATOM 1767 O O . THR A 1 222 ? -0.410 -1.941 22.148 1.00 95.69 222 THR A O 1
ATOM 1770 N N . LYS A 1 223 ? 0.685 -3.334 20.761 1.00 92.00 223 LYS A N 1
ATOM 1771 C CA . LYS A 1 223 ? 0.962 -2.332 19.717 1.00 92.00 223 LYS A CA 1
ATOM 1772 C C . LYS A 1 223 ? -0.299 -1.848 18.999 1.00 92.00 223 LYS A C 1
ATOM 1774 O O . LYS A 1 223 ? -0.349 -0.699 18.577 1.00 92.00 223 LYS A O 1
ATOM 1779 N N . ASN A 1 224 ? -1.310 -2.707 18.883 1.00 94.50 224 ASN A N 1
ATOM 1780 C CA . ASN A 1 224 ? -2.526 -2.447 18.112 1.00 94.50 224 ASN A CA 1
ATOM 1781 C C . ASN A 1 224 ? -3.777 -2.271 18.984 1.00 94.50 224 ASN A C 1
ATOM 1783 O O . ASN A 1 224 ? -4.893 -2.284 18.471 1.00 94.50 224 ASN A O 1
ATOM 1787 N N . LYS A 1 225 ? -3.616 -2.067 20.297 1.00 95.12 225 LYS A N 1
ATOM 1788 C CA . LYS A 1 225 ? -4.710 -2.044 21.282 1.00 95.12 225 LYS A CA 1
ATOM 1789 C C . LYS A 1 225 ? -5.819 -1.044 20.944 1.00 95.12 225 LYS A C 1
ATOM 1791 O O . LYS A 1 225 ? -6.964 -1.248 21.32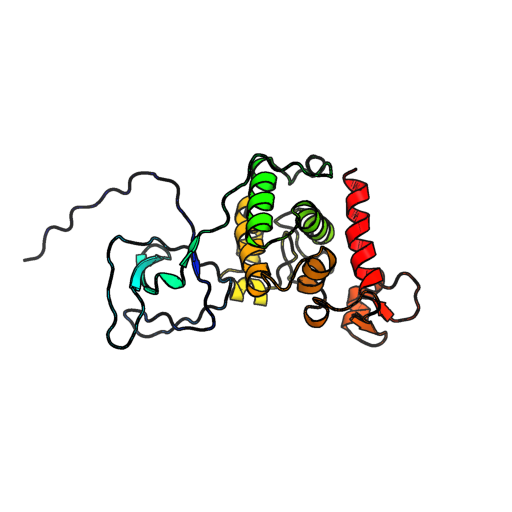1 1.00 95.12 225 LYS A O 1
ATOM 1796 N N . GLY A 1 226 ? -5.503 0.023 20.206 1.00 93.75 226 GLY A N 1
ATOM 1797 C CA . GLY A 1 226 ? -6.489 1.000 19.730 1.00 93.75 226 GLY A CA 1
ATOM 1798 C C . GLY A 1 226 ? -7.517 0.459 18.720 1.00 93.75 226 GLY A C 1
ATOM 1799 O O . GLY A 1 226 ? -8.465 1.184 18.395 1.00 93.75 226 GLY A O 1
ATOM 1800 N N . LEU A 1 227 ? -7.329 -0.766 18.216 1.00 96.06 227 LEU A N 1
ATOM 1801 C CA . LEU A 1 227 ? -8.271 -1.466 17.340 1.00 96.06 227 LEU A CA 1
ATOM 1802 C C . LEU A 1 227 ? -9.327 -2.273 18.111 1.00 96.06 227 LEU A C 1
ATOM 1804 O O . LEU A 1 227 ? -10.393 -2.490 17.552 1.00 96.06 227 LEU A O 1
ATOM 1808 N N . ASP A 1 228 ? -9.073 -2.662 19.365 1.00 97.00 228 ASP A N 1
ATOM 1809 C CA . ASP A 1 228 ? -10.051 -3.343 20.231 1.00 97.00 228 ASP A CA 1
ATOM 1810 C C . ASP A 1 228 ? -11.079 -2.310 20.735 1.00 97.00 228 ASP A C 1
ATOM 1812 O O . ASP A 1 228 ? -10.840 -1.572 21.700 1.00 97.00 228 ASP A O 1
ATOM 1816 N N . PHE A 1 229 ? -12.192 -2.171 20.008 1.00 92.69 229 PHE A N 1
ATOM 1817 C CA . PHE A 1 229 ? -13.189 -1.133 20.281 1.00 92.69 229 PHE A CA 1
ATOM 1818 C C . PHE A 1 229 ? -14.120 -1.529 21.429 1.00 92.69 229 PHE A C 1
ATOM 1820 O O . PHE A 1 229 ? -14.522 -0.664 22.215 1.00 92.69 229 PHE A O 1
ATOM 1827 N N . ASN A 1 230 ? -14.455 -2.818 21.536 1.00 96.19 230 ASN A N 1
ATOM 1828 C CA . ASN A 1 230 ? -15.363 -3.327 22.564 1.00 96.19 230 ASN A CA 1
ATOM 1829 C C . ASN A 1 230 ? -14.650 -3.619 23.908 1.00 96.19 230 ASN A C 1
ATOM 1831 O O . ASN A 1 230 ? -15.321 -3.744 24.934 1.00 96.19 230 ASN A O 1
ATOM 1835 N N . LYS A 1 231 ? -13.309 -3.626 23.916 1.00 96.88 231 LYS A N 1
ATOM 1836 C CA . LYS A 1 231 ? -12.420 -3.865 25.063 1.00 96.88 231 LYS A CA 1
ATOM 1837 C C . LYS A 1 231 ? -12.567 -5.259 25.672 1.00 96.88 231 LYS A C 1
ATOM 1839 O O . LYS A 1 231 ? -12.376 -5.417 26.881 1.00 96.88 231 LYS A O 1
ATOM 1844 N N . ASP A 1 232 ? -12.888 -6.264 24.861 1.00 97.94 232 ASP A N 1
ATOM 1845 C CA . ASP A 1 232 ? -13.013 -7.657 25.304 1.00 97.94 232 ASP A CA 1
ATOM 1846 C C . ASP A 1 232 ? -11.662 -8.395 25.392 1.00 97.94 232 ASP A C 1
ATOM 1848 O O . ASP A 1 232 ? -11.597 -9.546 25.838 1.00 97.94 232 ASP A O 1
ATOM 1852 N N . GLY A 1 233 ? -10.566 -7.724 25.021 1.00 98.06 233 GLY A N 1
ATOM 1853 C CA . GLY A 1 233 ? -9.225 -8.290 25.038 1.00 98.06 233 GLY A CA 1
ATOM 1854 C C . GLY A 1 233 ? -8.867 -9.053 23.765 1.00 98.06 233 GLY A C 1
ATOM 1855 O O . GLY A 1 233 ? -7.859 -9.764 23.762 1.00 98.06 233 GLY A O 1
ATOM 1856 N N . LYS A 1 234 ? -9.648 -8.926 22.690 1.00 98.44 234 LYS A N 1
ATOM 1857 C CA . LYS A 1 234 ? -9.371 -9.484 21.366 1.00 98.44 234 LYS A CA 1
ATOM 1858 C C . LYS A 1 234 ? -9.483 -8.378 20.325 1.00 98.44 234 LYS A C 1
ATOM 1860 O O . LYS A 1 234 ? -10.296 -7.479 20.430 1.00 98.44 234 LYS A O 1
ATOM 1865 N N . ILE A 1 235 ? -8.637 -8.450 19.305 1.00 98.56 235 ILE A N 1
ATOM 1866 C CA . ILE A 1 235 ? -8.779 -7.634 18.099 1.00 98.56 235 ILE A CA 1
ATOM 1867 C C . ILE A 1 235 ? -9.238 -8.572 16.997 1.00 98.56 235 ILE A C 1
ATOM 1869 O O . ILE A 1 235 ? -8.488 -9.464 16.594 1.00 98.56 235 ILE A O 1
ATOM 1873 N N . THR A 1 236 ? -10.457 -8.383 16.512 1.00 98.56 236 THR A N 1
ATOM 1874 C CA . THR A 1 236 ? -11.009 -9.151 15.389 1.00 98.56 236 THR A CA 1
ATOM 1875 C C . THR A 1 236 ? -10.697 -8.497 14.043 1.00 98.56 236 THR A C 1
ATOM 1877 O O . THR A 1 236 ? -10.438 -7.291 13.954 1.00 98.56 236 THR A O 1
ATOM 1880 N N . LYS A 1 237 ? -10.768 -9.281 12.956 1.00 98.38 237 LYS A N 1
ATOM 1881 C CA . LYS A 1 237 ? -10.692 -8.741 11.589 1.00 98.38 237 LYS A CA 1
ATOM 1882 C C . LYS A 1 237 ? -11.771 -7.678 11.368 1.00 98.38 237 LYS A C 1
ATOM 1884 O O . LYS A 1 237 ? -11.478 -6.643 10.778 1.00 98.38 237 LYS A O 1
ATOM 1889 N N . GLN A 1 238 ? -12.985 -7.891 11.874 1.00 98.19 238 GLN A N 1
ATOM 1890 C CA . GLN A 1 238 ? -14.083 -6.931 11.771 1.00 98.19 238 GLN A CA 1
ATOM 1891 C C . GLN A 1 238 ? -13.728 -5.570 12.373 1.00 98.19 238 GLN A C 1
ATOM 1893 O O . GLN A 1 238 ? -13.901 -4.550 11.709 1.00 98.19 238 GLN A O 1
ATOM 1898 N N . GLU A 1 239 ? -13.230 -5.541 13.607 1.00 98.12 239 GLU A N 1
ATOM 1899 C CA . GLU A 1 239 ? -12.901 -4.286 14.287 1.00 98.12 239 GLU A CA 1
ATOM 1900 C C . GLU A 1 239 ? -11.785 -3.529 13.570 1.00 98.12 239 GLU A C 1
ATOM 1902 O O . GLU A 1 239 ? -11.904 -2.327 13.313 1.00 98.12 239 GLU A O 1
ATOM 1907 N N . ALA A 1 240 ? -10.734 -4.250 13.176 1.00 98.12 240 ALA A N 1
ATOM 1908 C CA . ALA A 1 240 ? -9.622 -3.694 12.423 1.00 98.12 240 ALA A CA 1
ATOM 1909 C C . ALA A 1 240 ? -10.099 -3.090 11.087 1.00 98.12 240 ALA A C 1
ATOM 1911 O O . ALA A 1 240 ? -9.789 -1.941 10.775 1.00 98.12 240 ALA A O 1
ATOM 1912 N N . VAL A 1 241 ? -10.919 -3.821 10.324 1.00 98.38 241 VAL A N 1
ATOM 1913 C CA . VAL A 1 241 ? -11.458 -3.357 9.036 1.00 98.38 241 VAL A CA 1
ATOM 1914 C C . VAL A 1 241 ? -12.419 -2.181 9.207 1.00 98.38 241 VAL A C 1
ATOM 1916 O O . VAL A 1 241 ? -12.359 -1.231 8.426 1.00 98.38 241 VAL A O 1
ATOM 1919 N N . GLN A 1 242 ? -13.264 -2.183 10.240 1.00 98.19 242 GLN A N 1
ATOM 1920 C CA . GLN A 1 242 ? -14.200 -1.085 10.490 1.00 98.19 242 GLN A CA 1
ATOM 1921 C C . GLN A 1 242 ? -13.469 0.235 10.759 1.00 98.19 242 GLN A C 1
ATOM 1923 O O . GLN A 1 242 ? -13.909 1.293 10.303 1.00 98.19 242 GLN A O 1
ATOM 1928 N N . ARG A 1 243 ? -12.327 0.191 11.458 1.00 96.56 243 ARG A N 1
ATOM 1929 C CA . ARG A 1 243 ? -11.487 1.378 11.677 1.00 96.56 243 ARG A CA 1
ATOM 1930 C C . ARG A 1 243 ? -10.987 1.980 10.367 1.00 96.56 243 ARG A C 1
ATOM 1932 O O . ARG A 1 243 ? -11.027 3.201 10.228 1.00 96.56 243 ARG A O 1
ATOM 1939 N N . VAL A 1 244 ? -10.581 1.142 9.415 1.00 97.88 244 VAL A N 1
ATOM 1940 C CA . VAL A 1 244 ? -10.135 1.580 8.086 1.00 97.88 244 VAL A CA 1
ATOM 1941 C C . VAL A 1 244 ? -11.307 2.102 7.258 1.00 97.88 244 VAL A C 1
ATOM 1943 O O . VAL A 1 244 ? -11.216 3.191 6.700 1.00 97.88 244 VAL A O 1
ATOM 1946 N N . LEU A 1 245 ? -12.442 1.394 7.233 1.00 97.81 245 LEU A N 1
ATOM 1947 C CA . LEU A 1 245 ? -13.647 1.829 6.513 1.00 97.81 245 LEU A CA 1
ATOM 1948 C C . LEU A 1 245 ? -14.106 3.229 6.932 1.00 97.81 245 LEU A C 1
ATOM 1950 O O . LEU A 1 245 ? -14.473 4.036 6.079 1.00 97.81 245 LEU A O 1
ATOM 1954 N N . ASN A 1 246 ? -14.028 3.551 8.225 1.00 97.56 246 ASN A N 1
ATOM 1955 C CA . ASN A 1 246 ? -14.438 4.855 8.747 1.00 97.56 246 ASN A CA 1
ATOM 1956 C C . ASN A 1 246 ? -13.633 6.035 8.171 1.00 97.56 246 ASN A C 1
ATOM 1958 O O . ASN A 1 246 ? -14.119 7.165 8.223 1.00 97.56 246 ASN A O 1
ATOM 1962 N N . ILE A 1 247 ? -12.445 5.804 7.595 1.00 97.75 247 ILE A N 1
ATOM 1963 C CA . ILE A 1 247 ? -11.647 6.856 6.945 1.00 97.75 247 ILE A CA 1
ATOM 1964 C C . ILE A 1 247 ? -12.392 7.492 5.773 1.00 97.75 247 ILE A C 1
ATOM 1966 O O . ILE A 1 247 ? -12.246 8.693 5.546 1.00 97.75 247 ILE A O 1
ATOM 1970 N N . ARG A 1 248 ? -13.245 6.731 5.081 1.00 97.88 248 ARG A N 1
ATOM 1971 C CA . ARG A 1 248 ? -14.068 7.225 3.967 1.00 97.88 248 ARG A CA 1
ATOM 1972 C C . ARG A 1 248 ? -14.933 8.419 4.350 1.00 97.88 248 ARG A C 1
ATOM 1974 O O . ARG A 1 248 ? -15.090 9.325 3.543 1.00 97.88 248 ARG A O 1
ATOM 1981 N N . ASN A 1 249 ? -15.380 8.495 5.605 1.00 97.44 249 ASN A N 1
ATOM 1982 C CA . ASN A 1 249 ? -16.201 9.606 6.092 1.00 97.44 249 ASN A CA 1
ATOM 1983 C C . ASN A 1 249 ? -15.497 10.969 6.001 1.00 97.44 249 ASN A C 1
ATOM 1985 O O . ASN A 1 249 ? -16.161 11.994 5.861 1.00 97.44 249 ASN A O 1
ATOM 1989 N N . ASN A 1 250 ? -14.162 10.992 6.028 1.00 97.38 250 ASN A N 1
ATOM 1990 C CA . ASN A 1 250 ? -13.384 12.222 5.857 1.00 97.38 250 ASN A CA 1
ATOM 1991 C C . ASN A 1 250 ? -13.403 12.714 4.396 1.00 97.38 250 ASN A C 1
ATOM 1993 O O . ASN A 1 250 ? -13.164 13.894 4.125 1.00 97.38 250 ASN A O 1
ATOM 1997 N N . TYR A 1 251 ? -13.735 11.824 3.461 1.00 96.94 251 TYR A N 1
ATOM 1998 C CA . TYR A 1 251 ? -13.700 12.026 2.015 1.00 96.94 251 TYR A CA 1
ATOM 1999 C C . TYR A 1 251 ? -15.091 11.943 1.364 1.00 96.94 251 TYR A C 1
ATOM 2001 O O . TYR A 1 251 ? -15.172 11.859 0.146 1.00 96.94 251 TYR A O 1
ATOM 2009 N N . ASN A 1 252 ? -16.179 12.010 2.140 1.00 85.19 252 ASN A N 1
ATOM 2010 C CA . ASN A 1 252 ? -17.536 12.182 1.598 1.00 85.19 252 ASN A CA 1
ATOM 2011 C C . ASN A 1 252 ? -17.738 13.551 0.933 1.00 85.19 252 ASN A C 1
ATOM 2013 O O . ASN A 1 252 ? -17.095 14.534 1.383 1.00 85.19 252 ASN A O 1
#

Foldseek 3Di:
DDDDPDPPPDDDDDAWFKFQADPWDFWDFPDDDTDTAYGLATFRKDWDPDWDDDPPDPFIWTWIAGPPGGITIDGPVRIDTFFDFAQPDDDPFQLVVQPQDDSLLLRSLVRLQVVLQEDSNLLQLQLCLQAVQAQQRADPVPARFGGSNRDHQVLQVSNVHGNVVSNPDRSNVCSSSVSSLCVVCRVQAYGSLLSNCSRLPNVCRVPDQAAFRDFAPDPSCVVVVVLPPVPPRTRTSNSSSVSSVCSRVVGD

Sequence (252 aa):
MADDIKDYQMSDAIWNLYIYIMEKRELTKKNNRNKVFIKGAIVKVHPSKELKKVNGSDSIWIKVFYDGSNIAWIAKEVLEELPQPVTDYKYQYNWDKSQYVTRDFKNKVAGVAKELGLDPDDLMTVMAFESGLNPAQKNMAGGSATGLVQFMPMVAEELNTTTNELSKMSGVEKLDYVFGYLYPQKGKISTLGDIYMRILCPEAIGKDSGYILYSSGTNEYTKNKGLDFNKDGKITKQEAVQRVLNIRNNYN